Protein AF-A0A2H0SFE0-F1 (afdb_monomer_lite)

Secondary structure (DSSP, 8-state):
---------------------------PPPPHHHHHHHHHHHHHHHHHHHHHHHHHHHHHHHHHHHHHHHHHTTTPPPPHHHHHHHHHHHHHHHHHHH--SHHHHHTTHHHHHHHHHHHHHHHHHHHHHHHHHHHHHHHHHHHHHHHHHHHHHHHHHHHTTTS--HHHHHHHHHHHHHHHHHHHHHHHHTTT-HHHHHHHIIIIIITTHHHHHHHHHHHHHHHHHHHHHHHHHHHHHHHHHHHHHHHHTT---HHHHHHHHHHHHHHHHHHHHTTS---HHHHHHHHHHHHHHHHHHHHHHHHHHT-S---------TT--------GGGS----

pLDDT: mean 84.22, std 17.32, range [37.59, 97.81]

Foldseek 3Di:
DDDDDDDDDDDDDDDDDDDDDDDPDDPDDDDPVRVVVVFVVLLVVLLVVLLVLLVVLVVVLVVVVVVQVLLVVLLAADAPLLVVLSVLSVVSSVQSVPDDGNVSSVVCVVVSVSSVVSCVVCVVVSVLSVVLSVLSVVLVVVLVVLVVLLVVLVVLCVVVVQFDCPVLSVQLVVLSVQLVVLSVVLSVCSRHPSPVSVVSCVCRNVVSVVSNVVSSVLSVVLSVVVVVLVVLVVVLVVLVVLLVVLVVVVHDCVVLVVLSVVLVVLSVVLSVQRNDPHDSVVNVVSVVVSVVSVVVSVVVSCVSVCVPDPPPPPPDDPPDPDDDPDDPVPDDDDD

Radius of gyration: 43.85 Å; chains: 1; bounding box: 74×69×146 Å

Sequence (335 aa):
NQQGQQQMGPNNQKFGPGGEGMGQQGQMGPSEEEMKKMDERRFQDMKRGLSQFSKGTTMMKRGVEKMRKKLAKCGVGIPVELDNALKATDDLVKKIQDAKTADELEDIIGDVEDVGMTMQEWGPRMGDLGRLCQMMRQGDRDMKRLERDVKRVEARVKANKKLNLTEILNTFKEEVAAIKGAFLGVVILAKTDASSALEKLEDEFYGGMDDVRNSQMAIETTINVTQGLRNAAREIKKIESQIKILQKKKIDTGEAEDLLATMKGQIAELQQLVKGKFDAEELIAIVEDAYATRQYLQEKMQELLGVNAYKPNIKADTRSNVNFELPDAFRRQEI

Structure (mmCIF, N/CA/C/O backbone):
data_AF-A0A2H0SFE0-F1
#
_entry.id   AF-A0A2H0SFE0-F1
#
loop_
_atom_site.group_PDB
_atom_site.id
_atom_site.type_symbol
_atom_site.label_atom_id
_atom_site.label_alt_id
_atom_site.label_comp_id
_atom_site.label_asym_id
_atom_site.label_entity_id
_atom_site.label_seq_id
_atom_site.pdbx_PDB_ins_code
_atom_site.Cartn_x
_atom_site.Cartn_y
_atom_site.Cartn_z
_atom_site.occupancy
_atom_site.B_iso_or_equiv
_atom_site.auth_seq_id
_atom_site.auth_comp_id
_atom_site.auth_asym_id
_atom_site.auth_atom_id
_atom_site.pdbx_PDB_model_num
ATOM 1 N N . ASN A 1 1 ? 11.200 43.801 -11.699 1.00 41.56 1 ASN A N 1
ATOM 2 C CA . ASN A 1 1 ? 12.615 43.789 -12.135 1.00 41.56 1 ASN A CA 1
ATOM 3 C C . ASN A 1 1 ? 12.655 43.531 -13.627 1.00 41.56 1 ASN A C 1
ATOM 5 O O . ASN A 1 1 ? 12.484 42.403 -14.050 1.00 41.56 1 ASN A O 1
ATOM 9 N N . GLN A 1 2 ? 12.455 44.592 -14.406 1.00 40.06 2 GLN A N 1
ATOM 10 C CA . GLN A 1 2 ? 13.523 45.342 -15.088 1.00 40.06 2 GLN A CA 1
ATOM 11 C C . GLN A 1 2 ? 14.203 44.509 -16.181 1.00 40.06 2 GLN A C 1
ATOM 13 O O . GLN A 1 2 ? 15.188 43.816 -15.956 1.00 40.06 2 GLN A O 1
ATOM 18 N N . GLN A 1 3 ? 13.607 44.621 -17.370 1.00 44.00 3 GLN A N 1
ATOM 19 C CA . GLN A 1 3 ? 14.218 44.347 -18.661 1.00 44.00 3 GLN A CA 1
ATOM 20 C C . GLN A 1 3 ? 15.319 45.384 -18.910 1.00 44.00 3 GLN A C 1
ATOM 22 O O . GLN A 1 3 ? 15.061 46.587 -18.869 1.00 44.00 3 GLN A O 1
ATOM 27 N N . GLY A 1 4 ? 16.537 44.910 -19.161 1.00 42.81 4 GLY A N 1
ATOM 28 C CA . GLY A 1 4 ? 17.655 45.719 -19.630 1.00 42.81 4 GLY A CA 1
ATOM 29 C C . GLY A 1 4 ? 17.774 45.611 -21.144 1.00 42.81 4 GLY A C 1
ATOM 30 O O . GLY A 1 4 ? 18.188 44.579 -21.665 1.00 42.81 4 GLY A O 1
ATOM 31 N N . GLN A 1 5 ? 17.397 46.687 -21.830 1.00 48.81 5 GLN A N 1
ATOM 32 C CA . GLN A 1 5 ? 17.794 46.987 -23.202 1.00 48.81 5 GLN A CA 1
ATOM 33 C C . GLN A 1 5 ? 19.321 47.096 -23.291 1.00 48.81 5 GLN A C 1
ATOM 35 O O . GLN A 1 5 ? 19.930 47.750 -22.445 1.00 48.81 5 GLN A O 1
ATOM 40 N N . GLN A 1 6 ? 19.920 46.582 -24.366 1.00 46.12 6 GLN A N 1
ATOM 41 C CA . GLN A 1 6 ? 21.157 47.157 -24.890 1.00 46.12 6 GLN A CA 1
ATOM 42 C C . GLN A 1 6 ? 21.124 47.251 -26.418 1.00 46.12 6 GLN A C 1
ATOM 44 O O . GLN A 1 6 ? 21.048 46.274 -27.156 1.00 46.12 6 GLN A O 1
ATOM 49 N N . GLN A 1 7 ? 21.122 48.517 -26.814 1.00 48.81 7 GLN A N 1
ATOM 50 C CA . GLN A 1 7 ? 21.292 49.151 -28.110 1.00 48.81 7 GLN A CA 1
ATOM 51 C C . GLN A 1 7 ? 22.707 48.887 -28.652 1.00 48.81 7 GLN A C 1
ATOM 53 O O . GLN A 1 7 ? 23.655 49.051 -27.892 1.00 48.81 7 GLN A O 1
ATOM 58 N N . MET A 1 8 ? 22.865 48.611 -29.952 1.00 40.19 8 MET A N 1
ATOM 59 C CA . MET A 1 8 ? 24.053 49.017 -30.725 1.00 40.19 8 MET A CA 1
ATOM 60 C C . MET A 1 8 ? 23.717 49.198 -32.217 1.00 40.19 8 MET A C 1
ATOM 62 O O . MET A 1 8 ? 23.538 48.237 -32.954 1.00 40.19 8 MET A O 1
ATOM 66 N N . GLY A 1 9 ? 23.596 50.476 -32.595 1.00 39.94 9 GLY A N 1
ATOM 67 C CA . GLY A 1 9 ? 24.167 51.151 -33.773 1.00 39.94 9 GLY A CA 1
ATOM 68 C C . GLY A 1 9 ? 24.132 50.513 -35.176 1.00 39.94 9 GLY A C 1
ATOM 69 O O . GLY A 1 9 ? 24.812 49.516 -35.404 1.00 39.94 9 GLY A O 1
ATOM 70 N N . PRO A 1 10 ? 23.511 51.179 -36.173 1.00 51.88 10 PRO A N 1
ATOM 71 C CA . PRO A 1 10 ? 23.727 50.901 -37.590 1.00 51.88 10 PRO A CA 1
ATOM 72 C C . PRO A 1 10 ? 24.978 51.639 -38.088 1.00 51.88 10 PRO A C 1
ATOM 74 O O . PRO A 1 10 ? 25.010 52.871 -38.088 1.00 51.88 10 PRO A O 1
ATOM 77 N N . ASN A 1 11 ? 26.008 50.902 -38.522 1.00 44.81 11 ASN A N 1
ATOM 78 C CA . ASN A 1 11 ? 27.168 51.518 -39.160 1.00 44.81 11 ASN A CA 1
ATOM 79 C C . ASN A 1 11 ? 27.037 51.497 -40.684 1.00 44.81 11 ASN A C 1
ATOM 81 O O . ASN A 1 11 ? 26.973 50.459 -41.340 1.00 44.81 11 ASN A O 1
ATOM 85 N N . ASN A 1 12 ? 26.978 52.715 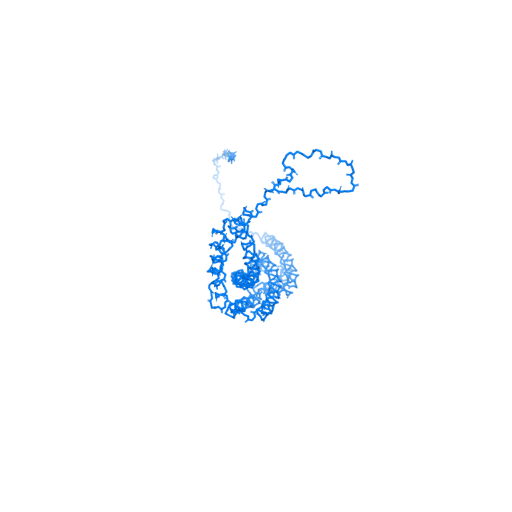-41.195 1.00 46.19 12 ASN A N 1
ATOM 86 C CA . ASN A 1 12 ? 26.800 53.130 -42.564 1.00 46.19 12 ASN A CA 1
ATOM 87 C C . ASN A 1 12 ? 28.159 53.062 -43.282 1.00 46.19 12 ASN A C 1
ATOM 89 O O . ASN A 1 12 ? 29.051 53.851 -42.967 1.00 46.19 12 ASN A O 1
ATOM 93 N N . GLN A 1 13 ? 28.339 52.163 -44.253 1.00 46.06 13 GLN A N 1
ATOM 94 C CA . GLN A 1 13 ? 29.523 52.183 -45.118 1.00 46.06 13 GLN A CA 1
ATOM 95 C C . GLN A 1 13 ? 29.162 52.028 -46.601 1.00 46.06 13 GLN A C 1
ATOM 97 O O . GLN A 1 13 ? 29.123 50.947 -47.170 1.00 46.06 13 GLN A O 1
ATOM 102 N N . LYS A 1 14 ? 28.928 53.207 -47.189 1.00 41.25 14 LYS A N 1
ATOM 103 C CA . LYS A 1 14 ? 29.519 53.697 -48.443 1.00 41.25 14 LYS A CA 1
ATOM 104 C C . LYS A 1 14 ? 29.293 52.842 -49.701 1.00 41.25 14 LYS A C 1
ATOM 106 O O . LYS A 1 14 ? 30.125 52.039 -50.104 1.00 41.25 14 LYS A O 1
ATOM 111 N N . PHE A 1 15 ? 28.207 53.180 -50.396 1.00 41.25 15 PHE A N 1
ATOM 112 C CA . PHE A 1 15 ? 28.089 53.038 -51.847 1.00 41.25 15 PHE A CA 1
ATOM 113 C C . PHE A 1 15 ? 29.216 53.812 -52.551 1.00 41.25 15 PHE A C 1
ATOM 115 O O . PHE A 1 15 ? 29.373 55.017 -52.344 1.00 41.25 15 PHE A O 1
ATOM 122 N N . GLY A 1 16 ? 29.975 53.118 -53.398 1.00 37.59 16 GLY A N 1
ATOM 123 C CA . GLY A 1 16 ? 30.828 53.700 -54.431 1.00 37.59 16 GLY A CA 1
ATOM 124 C C . GLY A 1 16 ? 30.277 53.318 -55.811 1.00 37.59 16 GLY A C 1
ATOM 125 O O . GLY A 1 16 ? 30.012 52.135 -56.023 1.00 37.59 16 GLY A O 1
ATOM 126 N N . PRO A 1 17 ? 30.066 54.274 -56.733 1.00 52.34 17 PRO A N 1
ATOM 127 C CA . PRO A 1 17 ? 29.655 53.995 -58.102 1.00 52.34 17 PRO A CA 1
ATOM 128 C C . PRO A 1 17 ? 30.876 53.905 -59.029 1.00 52.34 17 PRO A C 1
ATOM 130 O O . PRO A 1 17 ? 31.818 54.684 -58.896 1.00 52.34 17 PRO A O 1
ATOM 133 N N . GLY A 1 18 ? 30.810 53.020 -60.022 1.00 40.16 18 GLY A N 1
ATOM 134 C CA . GLY A 1 18 ? 31.653 53.099 -61.217 1.00 40.16 18 GLY A CA 1
ATOM 135 C C . GLY A 1 18 ? 32.584 51.909 -61.404 1.00 40.16 18 GLY A C 1
ATOM 136 O O . GLY A 1 18 ? 33.537 51.720 -60.654 1.00 40.16 18 GLY A O 1
ATOM 137 N N . GLY A 1 19 ? 32.315 51.137 -62.453 1.00 38.47 19 GLY A N 1
ATOM 138 C CA . GLY A 1 19 ? 33.180 50.054 -62.898 1.00 38.47 19 GLY A CA 1
ATOM 139 C C . GLY A 1 19 ? 32.507 49.158 -63.927 1.00 38.47 19 GLY A C 1
ATOM 140 O O . GLY A 1 19 ? 32.377 47.962 -63.697 1.00 38.47 19 GLY A O 1
ATOM 141 N N . GLU A 1 20 ? 32.052 49.734 -65.043 1.00 47.66 20 GLU A N 1
ATOM 142 C CA . GLU A 1 20 ? 31.824 48.974 -66.274 1.00 47.66 20 GLU A CA 1
ATOM 143 C C . GLU A 1 20 ? 33.146 48.310 -66.678 1.00 47.66 20 GLU A C 1
ATOM 145 O O . GLU A 1 20 ? 34.139 48.980 -66.956 1.00 47.66 20 GLU A O 1
ATOM 150 N N . GLY A 1 21 ? 33.165 46.981 -66.670 1.00 38.59 21 GLY A N 1
ATOM 151 C CA . GLY A 1 21 ? 34.335 46.185 -67.002 1.00 38.59 21 GLY A CA 1
ATOM 152 C C . GLY A 1 21 ? 33.895 44.814 -67.477 1.00 38.59 21 GLY A C 1
ATOM 153 O O . GLY A 1 21 ? 33.475 43.978 -66.684 1.00 38.59 21 GLY A O 1
ATOM 154 N N . MET A 1 22 ? 33.958 44.636 -68.794 1.00 39.91 22 MET A N 1
ATOM 155 C CA . MET A 1 22 ? 33.787 43.382 -69.516 1.00 39.91 22 MET A CA 1
ATOM 156 C C . MET A 1 22 ? 34.389 42.171 -68.799 1.00 39.91 22 MET A C 1
ATOM 158 O O . MET A 1 22 ? 35.516 42.222 -68.312 1.00 39.91 22 MET A O 1
ATOM 162 N N . GLY A 1 23 ? 33.699 41.036 -68.891 1.00 38.22 23 GLY A N 1
ATOM 163 C CA . GLY A 1 23 ? 34.315 39.752 -68.595 1.00 38.22 23 GLY A CA 1
ATOM 164 C C . GLY A 1 23 ? 33.321 38.612 -68.515 1.00 38.22 23 GLY A C 1
ATOM 165 O O . GLY A 1 23 ? 33.001 38.150 -67.428 1.00 38.22 23 GLY A O 1
ATOM 166 N N . GLN A 1 24 ? 32.880 38.112 -69.671 1.00 49.41 24 GLN A N 1
ATOM 167 C CA . GLN A 1 24 ? 32.590 36.685 -69.809 1.00 49.41 24 GLN A CA 1
ATOM 168 C C . GLN A 1 24 ? 33.825 35.907 -69.324 1.00 49.41 24 GLN A C 1
ATOM 170 O O . GLN A 1 24 ? 34.780 35.719 -70.072 1.00 49.41 24 GLN A O 1
ATOM 175 N N . GLN A 1 25 ? 33.831 35.478 -68.068 1.00 41.28 25 GLN A N 1
ATOM 176 C CA . GLN A 1 25 ? 34.670 34.381 -67.617 1.00 41.28 25 GLN A CA 1
ATOM 177 C C . GLN A 1 25 ? 33.733 33.241 -67.282 1.00 41.28 25 GLN A C 1
ATOM 179 O O . GLN A 1 25 ? 32.892 33.336 -66.389 1.00 41.28 25 GLN A O 1
ATOM 184 N N . GLY A 1 26 ? 33.843 32.203 -68.110 1.00 41.88 26 GLY A N 1
ATOM 185 C CA . GLY A 1 26 ? 33.121 30.961 -67.960 1.00 41.88 26 GLY A CA 1
ATOM 186 C C . GLY A 1 26 ? 33.178 30.499 -66.516 1.00 41.88 26 GLY A C 1
ATOM 187 O O . GLY A 1 26 ? 34.232 30.506 -65.882 1.00 41.88 26 GLY A O 1
ATOM 188 N N . GLN A 1 27 ? 32.013 30.100 -66.032 1.00 47.69 27 GLN A N 1
ATOM 189 C CA . GLN A 1 27 ? 31.816 29.327 -64.825 1.00 47.69 27 GLN A CA 1
ATOM 190 C C . GLN A 1 27 ? 32.541 27.981 -65.018 1.00 47.69 27 GLN A C 1
ATOM 192 O O . GLN A 1 27 ? 31.927 26.965 -65.326 1.00 47.69 27 GLN A O 1
ATOM 197 N N . MET A 1 28 ? 33.878 27.989 -64.960 1.00 51.53 28 MET A N 1
ATOM 198 C CA . MET A 1 28 ? 34.667 26.774 -64.830 1.00 51.53 28 MET A CA 1
ATOM 199 C C . MET A 1 28 ? 34.361 26.244 -63.437 1.00 51.53 28 MET A C 1
ATOM 201 O O . MET A 1 28 ? 34.599 26.930 -62.442 1.00 51.53 28 MET A O 1
ATOM 205 N N . GLY A 1 29 ? 33.764 25.054 -63.381 1.00 60.50 29 GLY A N 1
ATOM 206 C CA . GLY A 1 29 ? 33.617 24.321 -62.132 1.00 60.50 29 GLY A CA 1
ATOM 207 C C . GLY A 1 29 ? 34.975 24.163 -61.433 1.00 60.50 29 GLY A C 1
ATOM 208 O O . GLY A 1 29 ? 36.014 24.300 -62.087 1.00 60.50 29 GLY A O 1
ATOM 209 N N . PRO A 1 30 ? 34.973 23.902 -60.115 1.00 72.56 30 PRO A N 1
ATOM 210 C CA . PRO A 1 30 ? 36.196 23.706 -59.342 1.00 72.56 30 PRO A CA 1
ATOM 211 C C . PRO A 1 30 ? 37.147 22.752 -60.068 1.00 72.56 30 PRO A C 1
ATOM 213 O O . PRO A 1 30 ? 36.714 21.756 -60.654 1.00 72.56 30 PRO A O 1
ATOM 216 N N . SER A 1 31 ? 38.441 23.067 -60.052 1.00 80.06 31 SER A N 1
ATOM 217 C CA . SER A 1 31 ? 39.452 22.191 -60.650 1.00 80.06 31 SER A CA 1
ATOM 218 C C . SER A 1 31 ? 39.398 20.792 -60.015 1.00 80.06 31 SER A C 1
ATOM 220 O O . SER A 1 31 ? 38.979 20.636 -58.868 1.00 80.06 31 SER A O 1
ATOM 222 N N . GLU A 1 32 ? 39.830 19.749 -60.728 1.00 77.81 32 GLU A N 1
ATOM 223 C CA . GLU A 1 32 ? 39.805 18.365 -60.211 1.00 77.81 32 GLU A CA 1
ATOM 224 C C . GLU A 1 32 ? 40.568 18.223 -58.875 1.00 77.81 32 GLU A C 1
ATOM 226 O O . GLU A 1 32 ? 40.205 17.430 -58.006 1.00 77.81 32 GLU A O 1
ATOM 231 N N . GLU A 1 33 ? 41.606 19.040 -58.675 1.00 77.69 33 GLU A N 1
ATOM 232 C CA . GLU A 1 33 ? 42.375 19.101 -57.431 1.00 77.69 33 GLU A CA 1
ATOM 233 C C . GLU A 1 33 ? 41.620 19.821 -56.297 1.00 77.69 33 GLU A C 1
ATOM 235 O O . GLU A 1 33 ? 41.738 19.443 -55.129 1.00 77.69 33 GLU A O 1
ATOM 240 N N . GLU A 1 34 ? 40.813 20.836 -56.619 1.00 80.50 34 GLU A N 1
ATOM 241 C CA . GLU A 1 34 ? 39.916 21.492 -55.662 1.00 80.50 34 GLU A CA 1
ATOM 242 C C . GLU A 1 34 ? 38.732 20.599 -55.287 1.00 80.50 34 GLU A C 1
ATOM 244 O O . GLU A 1 34 ? 38.384 20.553 -54.109 1.00 80.50 34 GLU A O 1
ATOM 249 N N . MET A 1 35 ? 38.169 19.837 -56.232 1.00 79.94 35 MET A N 1
ATOM 250 C CA . MET A 1 35 ? 37.147 18.821 -55.944 1.00 79.94 35 MET A CA 1
ATOM 251 C C . MET A 1 35 ? 37.673 17.762 -54.973 1.00 79.94 35 MET A C 1
ATOM 253 O O . MET A 1 35 ? 37.083 17.566 -53.915 1.00 79.94 35 MET A O 1
ATOM 257 N N . LYS A 1 36 ? 38.852 17.180 -55.237 1.00 82.31 36 LYS A N 1
ATOM 258 C CA . LYS A 1 36 ? 39.473 16.199 -54.325 1.00 82.31 36 LYS A CA 1
ATOM 259 C C . LYS A 1 36 ? 39.737 16.769 -52.929 1.00 82.31 36 LYS A C 1
ATOM 261 O O . LYS A 1 36 ? 39.517 16.087 -51.934 1.00 82.31 36 LYS A O 1
ATOM 266 N N . LYS A 1 37 ? 40.181 18.028 -52.827 1.00 85.81 37 LYS A N 1
ATOM 267 C CA . LYS A 1 37 ? 40.376 18.700 -51.528 1.00 85.81 37 LYS A CA 1
ATOM 268 C C . LYS A 1 37 ? 39.057 18.970 -50.802 1.00 85.81 37 LYS A C 1
ATOM 270 O O . LYS A 1 37 ? 39.042 18.933 -49.572 1.00 85.81 37 LYS A O 1
ATOM 275 N N . MET A 1 38 ? 37.978 19.269 -51.525 1.00 85.88 38 MET A N 1
ATOM 276 C CA . MET A 1 38 ? 36.648 19.434 -50.935 1.00 85.88 38 MET A CA 1
ATOM 277 C C . MET A 1 38 ? 36.089 18.104 -50.430 1.00 85.88 38 MET A C 1
ATOM 279 O O . MET A 1 38 ? 35.619 18.061 -49.295 1.00 85.88 38 MET A O 1
ATOM 283 N N . ASP A 1 39 ? 36.226 17.026 -51.200 1.00 85.12 39 ASP A N 1
ATOM 284 C CA . ASP A 1 39 ? 35.763 15.690 -50.807 1.00 85.12 39 ASP A CA 1
ATOM 285 C C . ASP A 1 39 ? 36.549 15.134 -49.618 1.00 85.12 39 ASP A C 1
ATOM 287 O O . ASP A 1 39 ? 35.959 14.615 -48.672 1.00 85.12 39 ASP A O 1
ATOM 291 N N . GLU A 1 40 ? 37.872 15.320 -49.596 1.00 88.38 40 GLU A N 1
ATOM 292 C CA . GLU A 1 40 ? 38.715 14.939 -48.457 1.00 88.38 40 GLU A CA 1
ATOM 293 C C . GLU A 1 40 ? 38.298 15.701 -47.188 1.00 88.38 40 GLU A C 1
ATOM 295 O O . GLU A 1 40 ? 38.150 15.107 -46.121 1.00 88.38 40 GLU A O 1
ATOM 300 N N . ARG A 1 41 ? 38.051 17.016 -47.284 1.00 90.00 41 ARG A N 1
ATOM 301 C CA . ARG A 1 41 ? 37.568 17.813 -46.141 1.00 90.00 41 ARG A CA 1
ATOM 302 C C . ARG A 1 41 ? 36.193 17.351 -45.672 1.00 90.00 41 ARG A C 1
ATOM 304 O O . ARG A 1 41 ? 36.008 17.148 -44.475 1.00 90.00 41 ARG A O 1
ATOM 311 N N . ARG A 1 42 ? 35.265 17.129 -46.606 1.00 89.81 42 ARG A N 1
ATOM 312 C CA . ARG A 1 42 ? 33.920 16.612 -46.332 1.00 89.81 42 ARG A CA 1
ATOM 313 C C . ARG A 1 42 ? 33.994 15.272 -45.603 1.00 89.81 42 ARG A C 1
ATOM 315 O O . ARG A 1 42 ? 33.378 15.118 -44.552 1.00 89.81 42 ARG A O 1
ATOM 322 N N . PHE A 1 43 ? 34.807 14.343 -46.101 1.00 92.19 43 PHE A N 1
ATOM 323 C CA . PHE A 1 43 ? 35.040 13.049 -45.468 1.00 92.19 43 PHE A CA 1
ATOM 324 C C . PHE A 1 43 ? 35.612 13.194 -44.054 1.00 92.19 43 PHE A C 1
ATOM 326 O O . PHE A 1 43 ? 35.099 12.568 -43.130 1.00 92.19 43 PHE A O 1
ATOM 333 N N . GLN A 1 44 ? 36.633 14.031 -43.848 1.00 93.12 44 GLN A N 1
ATOM 334 C CA . GLN A 1 44 ? 37.235 14.235 -42.524 1.00 93.12 44 GLN A CA 1
ATOM 335 C C . GLN A 1 44 ? 36.241 14.841 -41.522 1.00 93.12 44 GLN A C 1
ATOM 337 O O . GLN A 1 44 ? 36.167 14.387 -40.375 1.00 93.12 44 GLN A O 1
ATOM 342 N N . ASP A 1 45 ? 35.446 15.825 -41.947 1.00 92.81 45 ASP A N 1
ATOM 343 C CA . ASP A 1 45 ? 34.434 16.465 -41.105 1.00 92.81 45 ASP A CA 1
ATOM 344 C C . ASP A 1 45 ? 33.312 15.485 -40.736 1.00 92.81 45 ASP A C 1
ATOM 346 O O . ASP A 1 45 ? 32.977 15.336 -39.554 1.00 92.81 45 ASP A O 1
ATOM 350 N N . MET A 1 46 ? 32.798 14.735 -41.717 1.00 91.81 46 MET A N 1
ATOM 351 C CA . MET A 1 46 ? 31.803 13.681 -41.498 1.00 91.81 46 MET A CA 1
ATOM 352 C C . MET A 1 46 ? 32.346 12.579 -40.590 1.00 91.81 46 MET A C 1
ATOM 354 O O . MET A 1 46 ? 31.720 12.229 -39.587 1.00 91.81 46 MET A O 1
ATOM 358 N N . LYS A 1 47 ? 33.552 12.075 -40.870 1.00 92.31 47 LYS A N 1
ATOM 359 C CA . LYS A 1 47 ? 34.194 11.023 -40.077 1.00 92.31 47 LYS A CA 1
ATOM 360 C C . LYS A 1 47 ? 34.417 11.471 -38.641 1.00 92.31 47 LYS A C 1
ATOM 362 O O . LYS A 1 47 ? 34.207 10.683 -37.717 1.00 92.31 47 LYS A O 1
ATOM 367 N N . ARG A 1 48 ? 34.786 12.735 -38.416 1.00 93.69 48 ARG A N 1
ATOM 368 C CA . ARG A 1 48 ? 34.925 13.308 -37.072 1.00 93.69 48 ARG A CA 1
ATOM 369 C C . ARG A 1 48 ? 33.585 13.377 -36.340 1.00 93.69 48 ARG A C 1
ATOM 371 O O . ARG A 1 48 ? 33.534 12.956 -35.181 1.00 93.69 48 ARG A O 1
ATOM 378 N N . GLY A 1 49 ? 32.527 13.869 -36.986 1.00 92.06 49 GLY A N 1
ATOM 379 C CA . GLY A 1 49 ? 31.180 13.940 -36.406 1.00 92.06 49 GLY A CA 1
ATOM 380 C C . GLY A 1 49 ? 30.635 12.558 -36.038 1.00 92.06 49 GLY A C 1
ATOM 381 O O . GLY A 1 49 ? 30.276 12.305 -34.887 1.00 92.06 49 GLY A O 1
ATOM 382 N N . LEU A 1 50 ? 30.699 11.613 -36.976 1.00 92.50 50 LEU A N 1
ATOM 383 C CA . LEU A 1 50 ? 30.253 10.232 -36.782 1.00 92.50 50 LEU A CA 1
ATOM 384 C C . LEU A 1 50 ? 31.106 9.469 -35.757 1.00 92.50 50 LEU A C 1
ATOM 386 O O . LEU A 1 50 ? 30.594 8.652 -34.988 1.00 92.50 50 LEU A O 1
ATOM 390 N N . SER A 1 51 ? 32.400 9.781 -35.654 1.00 91.44 51 SER A N 1
ATOM 391 C CA . SER A 1 51 ? 33.263 9.245 -34.593 1.00 91.44 51 SER A CA 1
ATOM 392 C C . SER A 1 51 ? 32.887 9.774 -33.206 1.00 91.44 51 SER A C 1
ATOM 394 O O . SER A 1 51 ? 33.007 9.048 -32.216 1.00 91.44 51 SER A O 1
ATOM 396 N N . GLN A 1 52 ? 32.444 11.031 -33.093 1.00 92.88 52 GLN A N 1
ATOM 397 C CA . GLN A 1 52 ? 31.929 11.574 -31.830 1.00 92.88 52 GLN A CA 1
ATOM 398 C C . GLN A 1 52 ? 30.597 10.922 -31.453 1.00 92.88 52 GLN A C 1
ATOM 400 O O . GLN A 1 52 ? 30.445 10.492 -30.307 1.00 92.88 52 GLN A O 1
ATOM 405 N N . PHE A 1 53 ? 29.693 10.762 -32.422 1.00 92.25 53 PHE A N 1
ATOM 406 C CA . PHE A 1 53 ? 28.448 10.015 -32.251 1.00 92.25 53 PHE A CA 1
ATOM 407 C C . PHE A 1 53 ? 28.716 8.586 -31.758 1.00 92.25 53 PHE A C 1
ATOM 409 O O . PHE A 1 53 ? 28.216 8.199 -30.706 1.00 92.25 53 PHE A O 1
ATOM 416 N N . SER A 1 54 ? 29.609 7.855 -32.434 1.00 90.69 54 SER A N 1
ATOM 417 C CA . SER A 1 54 ? 30.037 6.495 -32.067 1.00 90.69 54 SER A CA 1
ATOM 418 C C . SER A 1 54 ? 30.527 6.392 -30.621 1.00 90.69 54 SER A C 1
ATOM 420 O O . SER A 1 54 ? 30.214 5.439 -29.902 1.00 90.69 54 SER A O 1
ATOM 422 N N . LYS A 1 55 ? 31.303 7.381 -30.156 1.00 91.88 55 LYS A N 1
ATOM 423 C CA . LYS A 1 55 ? 31.756 7.440 -28.758 1.00 91.88 55 LYS A CA 1
ATOM 424 C C . LYS A 1 55 ? 30.581 7.647 -27.802 1.00 91.88 55 LYS A C 1
ATOM 426 O O . LYS A 1 55 ? 30.519 6.963 -26.781 1.00 91.88 55 LYS A O 1
ATOM 431 N N . GLY A 1 56 ? 29.663 8.557 -28.131 1.00 89.94 56 GLY A N 1
ATOM 432 C CA . GLY A 1 56 ? 28.458 8.833 -27.346 1.00 89.94 56 GLY A CA 1
ATOM 433 C C . GLY A 1 56 ? 27.544 7.612 -27.220 1.00 89.94 56 GLY A C 1
ATOM 434 O O . GLY A 1 56 ? 27.219 7.204 -26.104 1.00 89.94 56 GLY A O 1
ATOM 435 N N . THR A 1 57 ? 27.209 6.965 -28.337 1.00 90.00 57 THR A N 1
ATOM 436 C CA . THR A 1 57 ? 26.356 5.766 -28.359 1.00 90.00 57 THR A CA 1
ATOM 437 C C . THR A 1 57 ? 27.010 4.584 -27.653 1.00 90.00 57 THR A C 1
ATOM 439 O O . THR A 1 57 ? 26.349 3.904 -26.871 1.00 90.00 57 THR A O 1
ATOM 442 N N . THR A 1 58 ? 28.326 4.390 -27.794 1.00 91.06 58 THR A N 1
ATOM 443 C CA . THR A 1 58 ? 29.060 3.359 -27.035 1.00 91.06 58 THR A CA 1
ATOM 444 C C . THR A 1 58 ? 29.011 3.615 -25.523 1.00 91.06 58 THR A C 1
ATOM 446 O O . THR A 1 58 ? 28.840 2.681 -24.732 1.00 91.06 58 THR A O 1
ATOM 449 N N . MET A 1 59 ? 29.159 4.872 -25.083 1.00 91.12 59 MET A N 1
ATOM 450 C CA . MET A 1 59 ? 29.029 5.220 -23.662 1.00 91.12 59 MET A CA 1
ATOM 451 C C . MET A 1 59 ? 27.608 4.978 -23.153 1.00 91.12 59 MET A C 1
ATOM 453 O O . MET A 1 59 ? 27.441 4.370 -22.090 1.00 91.12 59 MET A O 1
ATOM 457 N N . MET A 1 60 ? 26.599 5.401 -23.917 1.00 89.50 60 MET A N 1
ATOM 458 C CA . MET A 1 60 ? 25.195 5.182 -23.582 1.00 89.50 60 MET A CA 1
ATOM 459 C C . MET A 1 60 ? 24.875 3.691 -23.500 1.00 89.50 60 MET A C 1
ATOM 461 O O . MET A 1 60 ? 24.323 3.249 -22.495 1.00 89.50 60 MET A O 1
ATOM 465 N N . LYS A 1 61 ? 25.325 2.894 -24.473 1.00 91.50 61 LYS A N 1
ATOM 466 C CA . LYS A 1 61 ? 25.162 1.440 -24.476 1.00 91.50 61 LYS A CA 1
ATOM 467 C C . LYS A 1 61 ? 25.707 0.788 -23.215 1.00 91.50 61 LYS A C 1
ATOM 469 O O . LYS A 1 61 ? 24.979 0.077 -22.525 1.00 91.50 61 LYS A O 1
ATOM 474 N N . ARG A 1 62 ? 26.946 1.111 -22.833 1.00 91.38 62 ARG A N 1
ATOM 475 C CA . ARG A 1 62 ? 27.537 0.632 -21.570 1.00 91.38 62 ARG A CA 1
ATOM 476 C C . ARG A 1 62 ? 26.729 1.074 -20.345 1.00 91.38 62 ARG A C 1
ATOM 478 O O . ARG A 1 62 ? 26.633 0.332 -19.365 1.00 91.38 62 ARG A O 1
ATOM 485 N N . GLY A 1 63 ? 26.171 2.284 -20.370 1.00 90.38 63 GLY A N 1
ATOM 486 C CA . GLY A 1 63 ? 25.267 2.792 -19.338 1.00 90.38 63 GLY A CA 1
ATOM 487 C C . GLY A 1 63 ? 23.984 1.964 -19.231 1.00 90.38 63 GLY A C 1
ATOM 488 O O . GLY A 1 63 ? 23.642 1.500 -18.138 1.00 90.38 63 GLY A O 1
ATOM 489 N N . VAL A 1 64 ? 23.323 1.709 -20.363 1.00 90.31 64 VAL A N 1
ATOM 490 C CA . VAL A 1 64 ? 22.094 0.910 -20.433 1.00 90.31 64 VAL A CA 1
ATOM 491 C C . VAL A 1 64 ? 22.356 -0.536 -20.023 1.00 90.31 64 VAL A C 1
ATOM 493 O O . VAL A 1 64 ? 21.584 -1.091 -19.252 1.00 90.31 64 VAL A O 1
ATOM 496 N N . GLU A 1 65 ? 23.465 -1.153 -20.426 1.00 90.50 65 GLU A N 1
ATOM 497 C CA . GLU A 1 65 ? 23.826 -2.518 -20.009 1.00 90.50 65 GLU A CA 1
ATOM 498 C C . GLU A 1 65 ? 24.033 -2.639 -18.492 1.00 90.50 65 GLU A C 1
ATOM 500 O O . GLU A 1 65 ? 23.575 -3.597 -17.856 1.00 90.50 65 GLU A O 1
ATOM 505 N N . LYS A 1 66 ? 24.688 -1.648 -17.874 1.00 90.69 66 LYS A N 1
ATOM 506 C CA . LYS A 1 66 ? 24.802 -1.576 -16.409 1.00 90.69 66 LYS A CA 1
ATOM 507 C C . LYS A 1 66 ? 23.429 -1.425 -15.759 1.00 90.69 66 LYS A C 1
ATOM 509 O O . LYS A 1 66 ? 23.176 -2.043 -14.720 1.00 90.69 66 LYS A O 1
ATOM 514 N N . MET A 1 67 ? 22.552 -0.619 -16.352 1.00 90.50 67 MET A N 1
ATOM 515 C CA . MET A 1 67 ? 21.193 -0.423 -15.861 1.00 90.50 67 MET A CA 1
ATOM 516 C C . MET A 1 67 ? 20.344 -1.690 -16.025 1.00 90.50 67 MET A C 1
ATOM 518 O O . MET A 1 67 ? 19.695 -2.088 -15.065 1.00 90.50 67 MET A O 1
ATOM 522 N N . ARG A 1 68 ? 20.448 -2.406 -17.149 1.00 91.44 68 ARG A N 1
ATOM 523 C CA . ARG A 1 68 ? 19.756 -3.674 -17.431 1.00 91.44 68 ARG A CA 1
ATOM 524 C C . ARG A 1 68 ? 19.943 -4.683 -16.303 1.00 91.44 68 ARG A C 1
ATOM 526 O O . ARG A 1 68 ? 18.974 -5.264 -15.829 1.00 91.44 68 ARG A O 1
ATOM 533 N N . LYS A 1 69 ? 21.169 -4.837 -15.790 1.00 90.31 69 LYS A N 1
ATOM 534 C CA . LYS A 1 69 ? 21.447 -5.722 -14.640 1.00 90.31 69 LYS A CA 1
ATOM 535 C C . LYS A 1 69 ? 20.730 -5.282 -13.357 1.00 90.31 69 LYS A C 1
ATOM 537 O O . LYS A 1 69 ? 20.378 -6.125 -12.534 1.00 90.31 69 LYS A O 1
ATOM 542 N N . LYS A 1 70 ? 20.548 -3.974 -13.147 1.00 91.19 70 LYS A N 1
ATOM 543 C CA . LYS A 1 70 ? 19.803 -3.430 -11.999 1.00 91.19 70 LYS A CA 1
ATOM 544 C C . LYS A 1 70 ? 18.293 -3.607 -12.181 1.00 91.19 70 LYS A C 1
ATOM 546 O O . LYS A 1 70 ? 17.646 -4.029 -11.226 1.00 91.19 70 LYS A O 1
ATOM 551 N N . LEU A 1 71 ? 17.782 -3.340 -13.384 1.00 93.69 71 LEU A N 1
ATOM 552 C CA . LEU A 1 71 ? 16.370 -3.453 -13.757 1.00 93.69 71 LEU A CA 1
ATOM 553 C C . LEU A 1 71 ? 15.877 -4.907 -13.727 1.00 93.69 71 LEU A C 1
ATOM 555 O O . LEU A 1 71 ? 14.829 -5.202 -13.159 1.00 93.69 71 LEU A O 1
ATOM 559 N N . ALA A 1 72 ? 16.704 -5.854 -14.173 1.00 91.38 72 ALA A N 1
ATOM 560 C CA . ALA A 1 72 ? 16.385 -7.279 -14.092 1.00 91.38 72 ALA A CA 1
ATOM 561 C C . ALA A 1 72 ? 16.111 -7.748 -12.648 1.00 91.38 72 ALA A C 1
ATOM 563 O O . ALA A 1 72 ? 15.241 -8.583 -12.416 1.00 91.38 72 ALA A O 1
ATOM 564 N N . LYS A 1 73 ? 16.794 -7.170 -11.646 1.00 91.50 73 LYS A N 1
ATOM 565 C CA . LYS A 1 73 ? 16.582 -7.501 -10.221 1.00 91.50 73 LYS A CA 1
ATOM 566 C C . LYS A 1 73 ? 15.241 -7.015 -9.658 1.00 91.50 73 LYS A C 1
ATOM 568 O O . LYS A 1 73 ? 14.910 -7.365 -8.532 1.00 91.50 73 LYS A O 1
ATOM 573 N N . CYS A 1 74 ? 14.530 -6.148 -10.367 1.00 92.38 74 CYS A N 1
ATOM 574 C CA . CYS A 1 74 ? 13.203 -5.648 -9.996 1.00 92.38 74 CYS A CA 1
ATOM 575 C C . CYS A 1 74 ? 12.140 -6.028 -11.037 1.00 92.38 74 CYS A C 1
ATOM 577 O O . CYS A 1 74 ? 11.031 -5.516 -10.971 1.00 92.38 74 CYS A O 1
ATOM 579 N N . GLY A 1 75 ? 12.468 -6.925 -11.977 1.00 90.69 75 GLY A N 1
ATOM 580 C CA . GLY A 1 75 ? 11.537 -7.387 -13.007 1.00 90.69 75 GLY A CA 1
ATOM 581 C C . GLY A 1 75 ? 11.244 -6.370 -14.112 1.00 90.69 75 GLY A C 1
ATOM 582 O O . GLY A 1 75 ? 10.342 -6.613 -14.904 1.00 90.69 75 GLY A O 1
ATOM 583 N N . VAL A 1 76 ? 11.998 -5.267 -14.183 1.00 94.25 76 VAL A N 1
ATOM 584 C CA . VAL A 1 76 ? 11.846 -4.237 -15.219 1.00 94.25 76 VAL A CA 1
ATOM 585 C C . VAL A 1 76 ? 12.690 -4.613 -16.438 1.00 94.25 76 VAL A C 1
ATOM 587 O O . VAL A 1 76 ? 13.872 -4.955 -16.307 1.00 94.25 76 VAL A O 1
ATOM 590 N N . GLY A 1 77 ? 12.075 -4.581 -17.617 1.00 91.56 77 GLY A N 1
ATOM 591 C CA . GLY A 1 77 ? 12.714 -4.891 -18.892 1.00 91.56 77 GLY A CA 1
ATOM 592 C C . GLY A 1 77 ? 13.311 -3.664 -19.573 1.00 91.56 77 GLY A C 1
ATOM 593 O O . GLY A 1 77 ? 13.072 -2.526 -19.174 1.00 91.56 77 GLY A O 1
ATOM 594 N N . ILE A 1 78 ? 14.121 -3.916 -20.601 1.00 90.81 78 ILE A N 1
ATOM 595 C CA . ILE A 1 78 ? 14.504 -2.881 -21.561 1.00 90.81 78 ILE A CA 1
ATOM 596 C C . ILE A 1 78 ? 13.500 -2.967 -22.718 1.00 90.81 78 ILE A C 1
ATOM 598 O O . ILE A 1 78 ? 13.339 -4.066 -23.253 1.00 90.81 78 ILE A O 1
ATOM 602 N N . PRO A 1 79 ? 12.844 -1.856 -23.090 1.00 89.69 79 PRO A N 1
ATOM 603 C CA . PRO A 1 79 ? 11.948 -1.797 -24.242 1.00 89.69 79 PRO A CA 1
ATOM 604 C C . PRO A 1 79 ? 12.619 -2.305 -25.519 1.00 89.69 79 PRO A C 1
ATOM 606 O O . PRO A 1 79 ? 13.835 -2.165 -25.695 1.00 89.69 79 PRO A O 1
ATOM 609 N N . VAL A 1 80 ? 11.827 -2.896 -26.411 1.00 89.75 80 VAL A N 1
ATOM 610 C CA . VAL A 1 80 ? 12.334 -3.587 -27.607 1.00 89.75 80 VAL A CA 1
ATOM 611 C C . VAL A 1 80 ? 13.028 -2.610 -28.554 1.00 89.75 80 VAL A C 1
ATOM 613 O O . VAL A 1 80 ? 14.083 -2.928 -29.098 1.00 89.75 80 VAL A O 1
ATOM 616 N N . GLU A 1 81 ? 12.487 -1.403 -28.693 1.00 89.88 81 GLU A N 1
ATOM 617 C CA . GLU A 1 81 ? 13.020 -0.330 -29.533 1.00 89.88 81 GLU A CA 1
ATOM 618 C C . GLU A 1 81 ? 14.437 0.050 -29.083 1.00 89.88 81 GLU A C 1
ATOM 620 O O . GLU A 1 81 ? 15.377 0.070 -29.881 1.00 89.88 81 GLU A O 1
ATOM 625 N N . LEU A 1 82 ? 14.619 0.247 -27.773 1.00 90.00 82 LEU A N 1
ATOM 626 C CA . LEU A 1 82 ? 15.919 0.555 -27.186 1.00 90.00 82 LEU A CA 1
ATOM 627 C C . LEU A 1 82 ? 16.886 -0.634 -27.291 1.00 90.00 82 LEU A C 1
ATOM 629 O O . LEU A 1 82 ? 18.060 -0.443 -27.606 1.00 90.00 82 LEU A O 1
ATOM 633 N N . ASP A 1 83 ? 16.428 -1.867 -27.050 1.00 90.56 83 ASP A N 1
ATOM 634 C CA . ASP A 1 83 ? 17.269 -3.066 -27.185 1.00 90.56 83 ASP A CA 1
ATOM 635 C C . ASP A 1 83 ? 17.779 -3.250 -28.623 1.00 90.56 83 ASP A C 1
ATOM 637 O O . ASP A 1 83 ? 18.949 -3.587 -28.821 1.00 90.56 83 ASP A O 1
ATOM 641 N N . ASN A 1 84 ? 16.939 -2.971 -29.621 1.00 91.88 84 ASN A N 1
ATOM 642 C CA . ASN A 1 84 ? 17.307 -3.049 -31.032 1.00 91.88 84 ASN A CA 1
ATOM 643 C C . ASN A 1 84 ? 18.317 -1.961 -31.420 1.00 91.88 84 ASN A C 1
ATOM 645 O O . ASN A 1 84 ? 19.356 -2.286 -31.998 1.00 91.88 84 ASN A O 1
ATOM 649 N N . ALA A 1 85 ? 18.092 -0.702 -31.025 1.00 90.75 85 ALA A N 1
ATOM 650 C CA . ALA A 1 85 ? 19.038 0.387 -31.286 1.00 90.75 85 ALA A CA 1
ATOM 651 C C . ALA A 1 85 ? 20.418 0.136 -30.640 1.00 90.75 85 ALA A C 1
ATOM 653 O O . ALA A 1 85 ? 21.467 0.413 -31.229 1.00 90.75 85 ALA A O 1
ATOM 654 N N . LEU A 1 86 ? 20.445 -0.465 -29.445 1.00 90.44 86 LEU A N 1
ATOM 655 C CA . LEU A 1 86 ? 21.684 -0.851 -28.759 1.00 90.44 86 LEU A CA 1
ATOM 656 C C . LEU A 1 86 ? 22.457 -1.963 -29.476 1.00 90.44 86 LEU A C 1
ATOM 658 O O . LEU A 1 86 ? 23.691 -1.976 -29.434 1.00 90.44 86 LEU A O 1
ATOM 662 N N . LYS A 1 87 ? 21.756 -2.909 -30.110 1.00 91.12 87 LYS A N 1
ATOM 663 C CA . LYS A 1 87 ? 22.389 -3.956 -30.926 1.00 91.12 87 LYS A CA 1
ATOM 664 C C . LYS A 1 87 ? 22.954 -3.370 -32.218 1.00 91.12 87 LYS A C 1
ATOM 666 O O . LYS A 1 87 ? 24.122 -3.611 -32.505 1.00 91.12 87 LYS A O 1
ATOM 671 N N . ALA A 1 88 ? 22.185 -2.524 -32.906 1.00 92.12 88 ALA A N 1
ATOM 672 C CA . ALA A 1 88 ? 22.610 -1.852 -34.139 1.00 92.12 88 ALA A CA 1
ATOM 673 C C . ALA A 1 88 ? 23.839 -0.942 -33.943 1.00 92.12 88 ALA A C 1
ATOM 675 O O . ALA A 1 88 ? 24.614 -0.724 -34.871 1.00 92.12 88 ALA A O 1
ATOM 676 N N . THR A 1 89 ? 24.060 -0.453 -32.717 1.00 90.56 89 THR A N 1
ATOM 677 C CA . THR A 1 89 ? 25.199 0.414 -32.384 1.00 90.56 89 THR A CA 1
ATOM 678 C C . THR A 1 89 ? 26.562 -0.225 -32.699 1.00 90.56 89 THR A C 1
ATOM 680 O O . THR A 1 89 ? 27.446 0.487 -33.163 1.00 90.56 89 THR A O 1
ATOM 683 N N . ASP A 1 90 ? 26.770 -1.531 -32.473 1.00 89.19 90 ASP A N 1
ATOM 684 C CA . ASP A 1 90 ? 28.098 -2.146 -32.698 1.00 89.19 90 ASP A CA 1
ATOM 685 C C . ASP A 1 90 ? 28.458 -2.194 -34.185 1.00 89.19 90 ASP A C 1
ATOM 687 O O . ASP A 1 90 ? 29.573 -1.832 -34.571 1.00 89.19 90 ASP A O 1
ATOM 691 N N . ASP A 1 91 ? 27.495 -2.591 -35.017 1.00 91.44 91 ASP A N 1
ATOM 692 C CA . ASP A 1 91 ? 27.665 -2.646 -36.466 1.00 91.44 91 ASP A CA 1
ATOM 693 C C . ASP A 1 91 ? 27.866 -1.242 -37.039 1.00 91.44 91 ASP A C 1
ATOM 695 O O . ASP A 1 91 ? 28.747 -1.029 -37.872 1.00 91.44 91 ASP A O 1
ATOM 699 N N . LEU A 1 92 ? 27.117 -0.258 -36.535 1.00 91.44 92 LEU A N 1
ATOM 700 C CA . LEU A 1 92 ? 27.232 1.132 -36.959 1.00 91.44 92 LEU A CA 1
ATOM 701 C C . LEU A 1 92 ? 28.600 1.737 -36.616 1.00 91.44 92 LEU A C 1
ATOM 703 O O . LEU A 1 92 ? 29.232 2.367 -37.463 1.00 91.44 92 LEU A O 1
ATOM 707 N N . VAL A 1 93 ? 29.102 1.499 -35.400 1.00 92.12 93 VAL A N 1
ATOM 708 C CA . VAL A 1 93 ? 30.446 1.937 -34.984 1.00 92.12 93 VAL A CA 1
ATOM 709 C C . VAL A 1 93 ? 31.515 1.332 -35.892 1.00 92.12 93 VAL A C 1
ATOM 711 O O . VAL A 1 93 ? 32.463 2.025 -36.267 1.00 92.12 93 VAL A O 1
ATOM 714 N N . LYS A 1 94 ? 31.361 0.060 -36.271 1.00 93.38 94 LYS A N 1
ATOM 715 C CA . LYS A 1 94 ? 32.288 -0.610 -37.181 1.00 93.38 94 LYS A CA 1
ATOM 716 C C . LYS A 1 94 ? 32.251 0.002 -38.585 1.00 93.38 94 LYS A C 1
ATOM 718 O O . LYS A 1 94 ? 33.307 0.356 -39.102 1.00 93.38 94 LYS A O 1
ATOM 723 N N . LYS A 1 95 ? 31.058 0.219 -39.159 1.00 92.12 95 LYS A N 1
ATOM 724 C CA . LYS A 1 95 ? 30.890 0.886 -40.466 1.00 92.12 95 LYS A CA 1
ATOM 725 C C . LYS A 1 95 ? 31.563 2.269 -40.488 1.00 92.12 95 LYS A C 1
ATOM 727 O O . LYS A 1 95 ? 32.303 2.573 -41.416 1.00 92.12 95 LYS A O 1
ATOM 732 N N . ILE A 1 96 ? 31.392 3.070 -39.430 1.00 90.94 96 ILE A N 1
ATOM 733 C CA . ILE A 1 96 ? 32.010 4.406 -39.302 1.00 90.94 96 ILE A CA 1
ATOM 734 C C . ILE A 1 96 ? 33.547 4.329 -39.252 1.00 90.94 96 ILE A C 1
ATOM 736 O O . ILE A 1 96 ? 34.241 5.184 -39.810 1.00 90.94 96 ILE A O 1
ATOM 740 N N . GLN A 1 97 ? 34.101 3.331 -38.559 1.00 91.25 97 GLN A N 1
ATOM 741 C CA . GLN A 1 97 ? 35.552 3.148 -38.456 1.00 91.25 97 GLN A CA 1
ATOM 742 C C . GLN A 1 97 ? 36.165 2.708 -39.790 1.00 91.25 97 GLN A C 1
ATOM 744 O O . GLN A 1 97 ? 37.182 3.280 -40.207 1.00 91.25 97 GLN A O 1
ATOM 749 N N . ASP A 1 98 ? 35.517 1.749 -40.453 1.00 94.06 98 ASP A N 1
ATOM 750 C CA . ASP A 1 98 ? 36.003 1.090 -41.666 1.00 94.06 98 ASP A CA 1
ATOM 751 C C . ASP A 1 98 ? 35.813 1.934 -42.941 1.00 94.06 98 ASP A C 1
ATOM 753 O O . ASP A 1 98 ? 36.543 1.720 -43.910 1.00 94.06 98 ASP A O 1
ATOM 757 N N . ALA A 1 99 ? 34.901 2.916 -42.935 1.00 92.62 99 ALA A N 1
ATOM 758 C CA . ALA A 1 99 ? 34.646 3.801 -44.073 1.00 92.62 99 ALA A CA 1
ATOM 759 C C . ALA A 1 99 ? 35.890 4.603 -44.497 1.00 92.62 99 ALA A C 1
ATOM 761 O O . ALA A 1 99 ? 36.618 5.166 -43.667 1.00 92.62 99 ALA A O 1
ATOM 762 N N . LYS A 1 100 ? 36.114 4.684 -45.806 1.00 91.50 100 LYS A N 1
ATOM 763 C CA . LYS A 1 100 ? 37.263 5.321 -46.466 1.00 91.50 100 LYS A CA 1
ATOM 764 C C . LYS A 1 100 ? 36.870 6.516 -47.330 1.00 91.50 100 LYS A C 1
ATOM 766 O O . LYS A 1 100 ? 37.755 7.276 -47.706 1.00 91.50 100 LYS A O 1
ATOM 771 N N . THR A 1 101 ? 35.585 6.668 -47.643 1.00 89.88 101 THR A N 1
ATOM 772 C CA . THR A 1 101 ? 35.061 7.734 -48.512 1.00 89.88 101 THR A CA 1
ATOM 773 C C . THR A 1 101 ? 33.868 8.452 -47.878 1.00 89.88 101 THR A C 1
ATOM 775 O O . THR A 1 101 ? 33.282 7.959 -46.912 1.00 89.88 101 THR A O 1
ATOM 778 N N . ALA A 1 102 ? 33.532 9.642 -48.390 1.00 86.31 102 ALA A N 1
ATOM 779 C CA . ALA A 1 102 ? 32.355 10.391 -47.945 1.00 86.31 102 ALA A CA 1
ATOM 780 C C . ALA A 1 102 ? 31.050 9.656 -48.295 1.00 86.31 102 ALA A C 1
ATOM 782 O O . ALA A 1 102 ? 30.183 9.554 -47.434 1.00 86.31 102 ALA A O 1
ATOM 783 N N . ASP A 1 103 ? 30.969 9.050 -49.483 1.00 89.69 103 ASP A N 1
ATOM 784 C CA . ASP A 1 103 ? 29.791 8.301 -49.940 1.00 89.69 103 ASP A CA 1
ATOM 785 C C . ASP A 1 103 ? 29.471 7.113 -49.013 1.00 89.69 103 ASP A C 1
ATOM 787 O O . ASP A 1 103 ? 28.338 6.952 -48.570 1.00 89.69 103 ASP A O 1
ATOM 791 N N . GLU A 1 104 ? 30.488 6.343 -48.599 1.00 89.19 104 GLU A N 1
ATOM 792 C CA . GLU A 1 104 ? 30.316 5.249 -47.623 1.00 89.19 104 GLU A CA 1
ATOM 793 C C . GLU A 1 104 ? 29.816 5.742 -46.252 1.00 89.19 104 GLU A C 1
ATOM 795 O O . GLU A 1 104 ? 29.188 4.986 -45.510 1.00 89.19 104 GLU A O 1
ATOM 800 N N . LEU A 1 105 ? 30.121 6.994 -45.887 1.00 88.50 105 LEU A N 1
ATOM 801 C CA . LEU A 1 105 ? 29.597 7.615 -44.672 1.00 88.50 105 LEU A CA 1
ATOM 802 C C . LEU A 1 105 ? 28.178 8.156 -44.871 1.00 88.50 105 LEU A C 1
ATOM 804 O O . LEU A 1 105 ? 27.409 8.124 -43.918 1.00 88.50 105 LEU A O 1
ATOM 808 N N . GLU A 1 106 ? 27.824 8.635 -46.063 1.00 90.00 106 GLU A N 1
ATOM 809 C CA . GLU A 1 106 ? 26.470 9.096 -46.401 1.00 90.00 106 GLU A CA 1
ATOM 810 C C . GLU A 1 106 ? 25.459 7.956 -46.390 1.00 90.00 106 GLU A C 1
ATOM 812 O O . GLU A 1 106 ? 24.384 8.104 -45.808 1.00 90.00 106 GLU A O 1
ATOM 817 N N . ASP A 1 107 ? 25.843 6.795 -46.919 1.00 91.75 107 ASP A N 1
ATOM 818 C CA . ASP A 1 107 ? 25.000 5.596 -46.961 1.00 91.75 107 ASP A CA 1
ATOM 819 C C . ASP A 1 107 ? 24.573 5.106 -45.567 1.00 91.75 107 ASP A C 1
ATOM 821 O O . ASP A 1 107 ? 23.570 4.407 -45.426 1.00 91.75 107 ASP A O 1
ATOM 825 N N . ILE A 1 108 ? 25.321 5.472 -44.521 1.00 91.31 108 ILE A N 1
ATOM 826 C CA . ILE A 1 108 ? 25.040 5.072 -43.136 1.00 91.31 108 ILE A CA 1
ATOM 827 C C . ILE A 1 108 ? 24.422 6.195 -42.296 1.00 91.31 108 ILE A C 1
ATOM 829 O O . ILE A 1 108 ? 24.110 5.957 -41.130 1.00 91.31 108 ILE A O 1
ATOM 833 N N . ILE A 1 109 ? 24.224 7.402 -42.846 1.00 89.75 109 ILE A N 1
ATOM 834 C CA . ILE A 1 109 ? 23.609 8.520 -42.107 1.00 89.75 109 ILE A CA 1
ATOM 835 C C . ILE A 1 109 ? 22.194 8.159 -41.650 1.00 89.75 109 ILE A C 1
ATOM 837 O O . ILE A 1 109 ? 21.856 8.450 -40.508 1.00 89.75 109 ILE A O 1
ATOM 841 N N . GLY A 1 110 ? 21.406 7.462 -42.474 1.00 90.62 110 GLY A N 1
ATOM 842 C CA . GLY A 1 110 ? 20.070 7.002 -42.075 1.00 90.62 110 GLY A CA 1
ATOM 843 C C . GLY A 1 110 ? 20.107 6.099 -40.834 1.00 90.62 110 GLY A C 1
ATOM 844 O O . GLY A 1 110 ? 19.403 6.355 -39.862 1.00 90.62 110 GLY A O 1
ATOM 845 N N . ASP A 1 111 ? 21.020 5.117 -40.804 1.00 91.06 111 ASP A N 1
ATOM 846 C CA . ASP A 1 111 ? 21.221 4.243 -39.636 1.00 91.06 111 ASP A CA 1
ATOM 847 C C . ASP A 1 111 ? 21.640 5.054 -38.384 1.00 91.06 111 ASP A C 1
ATOM 849 O O . ASP A 1 111 ? 21.243 4.744 -37.256 1.00 91.06 111 ASP A O 1
ATOM 853 N N . VAL A 1 112 ? 22.466 6.096 -38.568 1.00 90.56 112 VAL A N 1
ATOM 854 C CA . VAL A 1 112 ? 22.902 7.013 -37.498 1.00 90.56 112 VAL A CA 1
ATOM 855 C C . VAL A 1 112 ? 21.736 7.822 -36.950 1.00 90.56 112 VAL A C 1
ATOM 857 O O . VAL A 1 112 ? 21.625 7.962 -35.731 1.00 90.56 112 VAL A O 1
ATOM 860 N N . GLU A 1 113 ? 20.881 8.346 -37.822 1.00 92.38 113 GLU A N 1
ATOM 861 C CA . GLU A 1 113 ? 19.702 9.119 -37.444 1.00 92.38 113 GLU A CA 1
ATOM 862 C C . GLU A 1 113 ? 18.701 8.251 -36.679 1.00 92.38 113 GLU A C 1
ATOM 864 O O . GLU A 1 113 ? 18.287 8.640 -35.589 1.00 92.38 113 GLU A O 1
ATOM 869 N N . ASP A 1 114 ? 18.407 7.038 -37.150 1.00 92.81 114 ASP A N 1
ATOM 870 C CA . ASP A 1 114 ? 17.475 6.113 -36.490 1.00 92.81 114 ASP A CA 1
ATOM 871 C C . ASP A 1 114 ? 17.936 5.720 -35.076 1.00 92.81 114 ASP A C 1
ATOM 873 O O . ASP A 1 114 ? 17.182 5.805 -34.092 1.00 92.81 114 ASP A O 1
ATOM 877 N N . VAL A 1 115 ? 19.211 5.332 -34.940 1.00 91.88 115 VAL A N 1
ATOM 878 C CA . VAL A 1 115 ? 19.806 5.034 -33.628 1.00 91.88 115 VAL A CA 1
ATOM 879 C C . VAL A 1 115 ? 19.855 6.300 -32.773 1.00 91.88 115 VAL A C 1
ATOM 881 O O . VAL A 1 115 ? 19.541 6.249 -31.583 1.00 91.88 115 VAL A O 1
ATOM 884 N N . GLY A 1 116 ? 20.223 7.439 -33.359 1.00 90.00 116 GLY A N 1
ATOM 885 C CA . GLY A 1 116 ? 20.315 8.727 -32.680 1.00 90.00 116 GLY A CA 1
ATOM 886 C C . GLY A 1 116 ? 18.981 9.184 -32.096 1.00 90.00 116 GLY A C 1
ATOM 887 O O . GLY A 1 116 ? 18.929 9.521 -30.913 1.00 90.00 116 GLY A O 1
ATOM 888 N N . MET A 1 117 ? 17.903 9.114 -32.878 1.00 93.31 117 MET A N 1
ATOM 889 C CA . MET A 1 117 ? 16.541 9.439 -32.448 1.00 93.31 117 MET A CA 1
ATOM 890 C C . MET A 1 117 ? 16.095 8.537 -31.300 1.00 93.31 117 MET A C 1
ATOM 892 O O . MET A 1 117 ? 15.644 9.036 -30.269 1.00 93.31 117 MET A O 1
ATOM 896 N N . THR A 1 118 ? 16.303 7.221 -31.424 1.00 92.38 118 THR A N 1
ATOM 897 C CA . THR A 1 118 ? 15.938 6.265 -30.366 1.00 92.38 118 THR A CA 1
ATOM 898 C C . THR A 1 118 ? 16.702 6.554 -29.070 1.00 92.38 118 THR A C 1
ATOM 900 O O . THR A 1 118 ? 16.128 6.560 -27.981 1.00 92.38 118 THR A O 1
ATOM 903 N N . MET A 1 119 ? 18.005 6.836 -29.159 1.00 88.25 119 MET A N 1
ATOM 904 C CA . MET A 1 119 ? 18.830 7.175 -27.994 1.00 88.25 119 MET A CA 1
ATOM 905 C C . MET A 1 119 ? 18.424 8.518 -27.373 1.00 88.25 119 MET A C 1
ATOM 907 O O . MET A 1 119 ? 18.425 8.655 -26.149 1.00 88.25 119 MET A O 1
ATOM 911 N N . GLN A 1 120 ? 18.049 9.505 -28.185 1.00 90.81 120 GLN A N 1
ATOM 912 C CA . GLN A 1 120 ? 17.578 10.803 -27.707 1.00 90.81 120 GLN A CA 1
ATOM 913 C C . GLN A 1 120 ? 16.213 10.699 -27.013 1.00 90.81 120 GLN A C 1
ATOM 915 O O . GLN A 1 120 ? 16.023 11.321 -25.968 1.00 90.81 120 GLN A O 1
ATOM 920 N N . GLU A 1 121 ? 15.295 9.886 -27.541 1.00 91.00 121 GLU A N 1
ATOM 921 C CA . GLU A 1 121 ? 13.992 9.620 -26.924 1.00 91.00 121 GLU A CA 1
ATOM 922 C C . GLU A 1 121 ? 14.144 8.882 -25.589 1.00 91.00 121 GLU A C 1
ATOM 924 O O . GLU A 1 121 ? 13.549 9.258 -24.574 1.00 91.00 121 GLU A O 1
ATOM 929 N N . TRP A 1 122 ? 14.970 7.834 -25.566 1.00 87.88 122 TRP A N 1
ATOM 930 C CA . TRP A 1 122 ? 15.133 7.010 -24.374 1.00 87.88 122 TRP A CA 1
ATOM 931 C C . TRP A 1 122 ? 16.044 7.632 -23.321 1.00 87.88 122 TRP A C 1
ATOM 933 O O . TRP A 1 122 ? 15.913 7.286 -22.149 1.00 87.88 122 TRP A O 1
ATOM 943 N N . GLY A 1 123 ? 16.928 8.564 -23.687 1.00 85.75 123 GLY A N 1
ATOM 944 C CA . GLY A 1 123 ? 17.839 9.239 -22.758 1.00 85.75 123 GLY A CA 1
ATOM 945 C C . GLY A 1 123 ? 17.137 9.758 -21.492 1.00 85.75 123 GLY A C 1
ATOM 946 O O . GLY A 1 123 ? 17.509 9.336 -20.393 1.00 85.75 123 GLY A O 1
ATOM 947 N N . PRO A 1 124 ? 16.093 10.601 -21.611 1.00 84.75 124 PRO A N 1
ATOM 948 C CA . PRO A 1 124 ? 15.282 11.046 -20.475 1.00 84.75 124 PRO A CA 1
ATOM 949 C C . PRO A 1 124 ? 14.501 9.911 -19.786 1.00 84.75 124 PRO A C 1
ATOM 951 O O . PRO A 1 124 ? 14.491 9.830 -18.557 1.00 84.75 124 PRO A O 1
ATOM 954 N N . ARG A 1 125 ? 13.909 8.988 -20.560 1.00 87.81 125 ARG A N 1
ATOM 955 C CA . ARG A 1 125 ? 13.066 7.882 -20.051 1.00 87.81 125 ARG A CA 1
ATOM 956 C C . ARG A 1 125 ? 13.831 6.816 -19.262 1.00 87.81 125 ARG A C 1
ATOM 958 O O . ARG A 1 125 ? 13.245 6.045 -18.506 1.00 87.81 125 ARG A O 1
ATOM 965 N N . MET A 1 126 ? 15.158 6.777 -19.367 1.00 86.12 126 MET A N 1
ATOM 966 C CA . MET A 1 126 ? 15.997 5.929 -18.510 1.00 86.12 126 MET A CA 1
ATOM 967 C C . MET A 1 126 ? 15.828 6.258 -17.017 1.00 86.12 126 MET A C 1
ATOM 969 O O . MET A 1 126 ? 15.982 5.372 -16.170 1.00 86.12 126 MET A O 1
ATOM 973 N N . GLY A 1 127 ? 15.492 7.511 -16.682 1.00 87.50 127 GLY A N 1
ATOM 974 C CA . GLY A 1 127 ? 15.124 7.905 -15.321 1.00 87.50 127 GLY A CA 1
ATOM 975 C C . GLY A 1 127 ? 13.866 7.185 -14.832 1.00 87.50 127 GLY A C 1
ATOM 976 O O . GLY A 1 127 ? 13.854 6.659 -13.715 1.00 87.50 127 GLY A O 1
ATOM 977 N N . ASP A 1 128 ? 12.862 7.064 -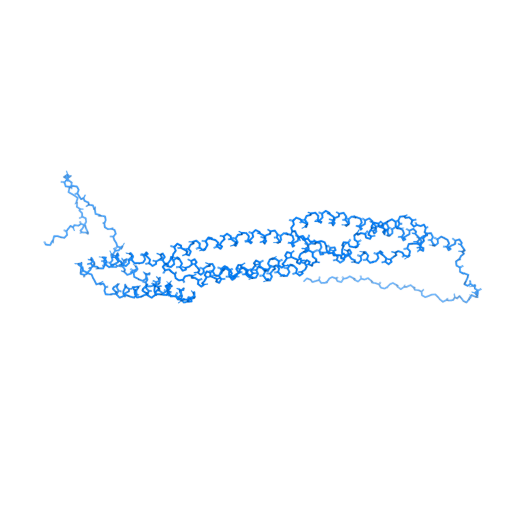15.701 1.00 90.31 128 ASP A N 1
ATOM 978 C CA . ASP A 1 128 ? 11.585 6.412 -15.402 1.00 90.31 128 ASP A CA 1
ATOM 979 C C . ASP A 1 128 ? 11.758 4.913 -15.160 1.00 90.31 128 ASP A C 1
ATOM 981 O O . ASP A 1 128 ? 11.203 4.380 -14.202 1.00 90.31 128 ASP A O 1
ATOM 985 N N . LEU A 1 129 ? 12.621 4.236 -15.927 1.00 91.94 129 LEU A N 1
ATOM 986 C CA . LEU A 1 129 ? 12.978 2.835 -15.661 1.00 91.94 129 LEU A CA 1
ATOM 987 C C . LEU A 1 129 ? 13.587 2.660 -14.261 1.00 91.94 129 LEU A C 1
ATOM 989 O O . LEU A 1 129 ? 13.275 1.710 -13.535 1.00 91.94 129 LEU A O 1
ATOM 993 N N . GLY A 1 130 ? 14.459 3.591 -13.863 1.00 92.00 130 GLY A N 1
ATOM 994 C CA . GLY A 1 130 ? 15.057 3.620 -12.532 1.00 92.00 130 GLY A CA 1
ATOM 995 C C . GLY A 1 130 ? 14.021 3.835 -11.426 1.00 92.00 130 GLY A C 1
ATOM 996 O O . GLY A 1 130 ? 14.035 3.104 -10.430 1.00 92.00 130 GLY A O 1
ATOM 997 N N . ARG A 1 131 ? 13.110 4.797 -11.617 1.00 93.56 131 ARG A N 1
ATOM 998 C CA . ARG A 1 131 ? 11.987 5.079 -10.712 1.00 93.56 131 ARG A CA 1
ATOM 999 C C . ARG A 1 131 ? 11.070 3.864 -10.581 1.00 93.56 131 ARG A C 1
ATOM 1001 O O . ARG A 1 131 ? 10.858 3.392 -9.464 1.00 93.56 131 ARG A O 1
ATOM 1008 N N . LEU A 1 132 ? 10.624 3.294 -11.700 1.00 95.38 132 LEU A N 1
ATOM 1009 C CA . LEU A 1 132 ? 9.776 2.103 -11.740 1.00 95.38 132 LEU A CA 1
ATOM 1010 C C . LEU A 1 132 ? 10.417 0.948 -10.972 1.00 95.38 132 LEU A C 1
ATOM 1012 O O . LEU A 1 132 ? 9.773 0.322 -10.139 1.00 95.38 132 LEU A O 1
ATOM 1016 N N . CYS A 1 133 ? 11.714 0.708 -11.162 1.00 95.38 133 CYS A N 1
ATOM 1017 C CA . CYS A 1 133 ? 12.432 -0.329 -10.426 1.00 95.38 133 CYS A CA 1
ATOM 1018 C C . CYS A 1 133 ? 12.393 -0.142 -8.900 1.00 95.38 133 CYS A C 1
ATOM 1020 O O . CYS A 1 133 ? 12.272 -1.116 -8.148 1.00 95.38 133 CYS A O 1
ATOM 1022 N N . GLN A 1 134 ? 12.523 1.099 -8.421 1.00 95.25 134 GLN A N 1
ATOM 1023 C CA . GLN A 1 134 ? 12.424 1.404 -6.993 1.00 95.25 134 GLN A CA 1
ATOM 1024 C C . GLN A 1 134 ? 11.000 1.184 -6.481 1.00 95.25 134 GLN A C 1
ATOM 1026 O O . GLN A 1 134 ? 10.826 0.519 -5.455 1.00 95.25 134 GLN A O 1
ATOM 1031 N N . MET A 1 135 ? 10.002 1.675 -7.218 1.00 96.62 135 MET A N 1
ATOM 1032 C CA . MET A 1 135 ? 8.593 1.536 -6.856 1.00 96.62 135 MET A CA 1
ATOM 1033 C C . MET A 1 135 ? 8.141 0.073 -6.878 1.00 96.62 135 MET A C 1
ATOM 1035 O O . MET A 1 135 ? 7.484 -0.360 -5.942 1.00 96.62 135 MET A O 1
ATOM 1039 N N . MET A 1 136 ? 8.590 -0.729 -7.845 1.00 96.56 136 MET A N 1
ATOM 1040 C CA . MET A 1 136 ? 8.357 -2.177 -7.913 1.00 96.56 136 MET A CA 1
ATOM 1041 C C . MET A 1 136 ? 8.880 -2.913 -6.676 1.00 96.56 136 MET A C 1
ATOM 1043 O O . MET A 1 136 ? 8.204 -3.768 -6.107 1.00 96.56 136 MET A O 1
ATOM 1047 N N . ARG A 1 137 ? 10.087 -2.566 -6.208 1.00 96.31 137 ARG A N 1
ATOM 1048 C CA . ARG A 1 137 ? 10.641 -3.147 -4.972 1.00 96.31 137 ARG A CA 1
ATOM 1049 C C . ARG A 1 137 ? 9.865 -2.730 -3.730 1.00 96.31 137 ARG A C 1
ATOM 1051 O O . ARG A 1 137 ? 9.826 -3.497 -2.770 1.00 96.31 137 ARG A O 1
ATOM 1058 N N . GLN A 1 138 ? 9.345 -1.506 -3.707 1.00 96.81 138 GLN A N 1
ATOM 1059 C CA . GLN A 1 138 ? 8.498 -1.029 -2.619 1.00 96.81 138 GLN A CA 1
ATOM 1060 C C . GLN A 1 138 ? 7.144 -1.749 -2.643 1.00 96.81 138 GLN A C 1
ATOM 1062 O O . GLN A 1 138 ? 6.780 -2.343 -1.633 1.00 96.81 138 GLN A O 1
ATOM 1067 N N . GLY A 1 139 ? 6.507 -1.842 -3.811 1.00 96.62 139 GLY A N 1
ATOM 1068 C CA . GLY A 1 139 ? 5.255 -2.565 -4.014 1.00 96.62 139 GLY A CA 1
ATOM 1069 C C . GLY A 1 139 ? 5.341 -4.040 -3.616 1.00 96.62 139 GLY A C 1
ATOM 1070 O O . GLY A 1 139 ? 4.461 -4.527 -2.918 1.00 96.62 139 GLY A O 1
ATOM 1071 N N . ASP A 1 140 ? 6.441 -4.743 -3.919 1.00 96.19 140 ASP A N 1
ATOM 1072 C CA . ASP A 1 140 ? 6.649 -6.127 -3.451 1.00 96.19 140 ASP A CA 1
ATOM 1073 C C . ASP A 1 140 ? 6.694 -6.232 -1.912 1.00 96.19 140 ASP A C 1
ATOM 1075 O O . ASP A 1 140 ? 6.121 -7.153 -1.319 1.00 96.19 140 ASP A O 1
ATOM 1079 N N . ARG A 1 141 ? 7.349 -5.278 -1.234 1.00 97.56 141 ARG A N 1
ATOM 1080 C CA . ARG A 1 141 ? 7.375 -5.233 0.239 1.00 97.56 141 ARG A CA 1
ATOM 1081 C C . ARG A 1 141 ? 5.999 -4.934 0.815 1.00 97.56 141 ARG A C 1
ATOM 1083 O O . ARG A 1 141 ? 5.618 -5.562 1.806 1.00 97.56 141 ARG A O 1
ATOM 1090 N N . ASP A 1 142 ? 5.281 -4.001 0.205 1.00 97.06 142 ASP A N 1
ATOM 1091 C CA . ASP A 1 142 ? 3.949 -3.599 0.640 1.00 97.06 142 ASP A CA 1
ATOM 1092 C C . ASP A 1 142 ? 2.943 -4.729 0.416 1.00 97.06 142 ASP A C 1
ATOM 1094 O O . ASP A 1 142 ? 2.226 -5.081 1.348 1.00 97.06 142 ASP A O 1
ATOM 1098 N N . MET A 1 143 ? 3.003 -5.441 -0.712 1.00 96.44 143 MET A N 1
ATOM 1099 C CA . MET A 1 143 ? 2.210 -6.652 -0.937 1.00 96.44 143 MET A CA 1
ATOM 1100 C C . MET A 1 143 ? 2.465 -7.728 0.118 1.00 96.44 143 MET A C 1
ATOM 1102 O O . MET A 1 143 ? 1.527 -8.269 0.703 1.00 96.44 143 MET A O 1
ATOM 1106 N N . LYS A 1 144 ? 3.732 -8.007 0.443 1.00 96.81 144 LYS A N 1
ATOM 1107 C CA . LYS A 1 144 ? 4.078 -8.952 1.523 1.00 96.81 144 LYS A CA 1
ATOM 1108 C C . LYS A 1 144 ? 3.598 -8.482 2.894 1.00 96.81 144 LYS A C 1
ATOM 1110 O O . LYS A 1 144 ? 3.398 -9.296 3.800 1.00 96.81 144 LYS A O 1
ATOM 1115 N N . ARG A 1 145 ? 3.478 -7.171 3.110 1.00 97.12 145 ARG A N 1
ATOM 1116 C CA . ARG A 1 145 ? 2.875 -6.615 4.322 1.00 97.12 145 ARG A CA 1
ATOM 1117 C C . ARG A 1 145 ? 1.363 -6.833 4.308 1.00 97.12 145 ARG A C 1
ATOM 1119 O O . ARG A 1 145 ? 0.871 -7.393 5.279 1.00 97.12 145 ARG A O 1
ATOM 1126 N N . LEU A 1 146 ? 0.671 -6.514 3.216 1.00 96.25 146 LEU A N 1
ATOM 1127 C CA . LEU A 1 146 ? -0.770 -6.739 3.071 1.00 96.25 146 LEU A CA 1
ATOM 1128 C C . LEU A 1 146 ? -1.151 -8.207 3.289 1.00 96.25 146 LEU A C 1
ATOM 1130 O O . LEU A 1 146 ? -2.054 -8.502 4.062 1.00 96.25 146 LEU A O 1
ATOM 1134 N N . GLU A 1 147 ? -0.408 -9.152 2.711 1.00 94.75 147 GLU A N 1
ATOM 1135 C CA . GLU A 1 147 ? -0.662 -10.586 2.911 1.00 94.75 147 GLU A CA 1
ATOM 1136 C C . GLU A 1 147 ? -0.516 -11.023 4.380 1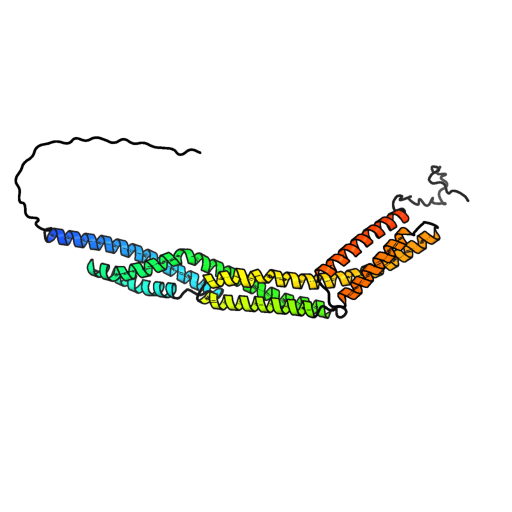.00 94.75 147 GLU A C 1
ATOM 1138 O O . GLU A 1 147 ? -1.243 -11.899 4.862 1.00 94.75 147 GLU A O 1
ATOM 1143 N N . ARG A 1 148 ? 0.426 -10.422 5.117 1.00 97.25 148 ARG A N 1
ATOM 1144 C CA . ARG A 1 148 ? 0.565 -10.650 6.564 1.00 97.25 148 ARG A CA 1
ATOM 1145 C C . ARG A 1 148 ? -0.565 -9.988 7.342 1.00 97.25 148 ARG A C 1
ATOM 1147 O O . ARG A 1 148 ? -1.059 -10.577 8.303 1.00 97.25 148 ARG A O 1
ATOM 1154 N N . ASP A 1 149 ? -0.981 -8.805 6.915 1.00 94.81 149 ASP A N 1
ATOM 1155 C CA . ASP A 1 149 ? -2.048 -8.036 7.538 1.00 94.81 149 ASP A CA 1
ATOM 1156 C C . ASP A 1 149 ? -3.396 -8.756 7.382 1.00 94.81 149 ASP A C 1
ATOM 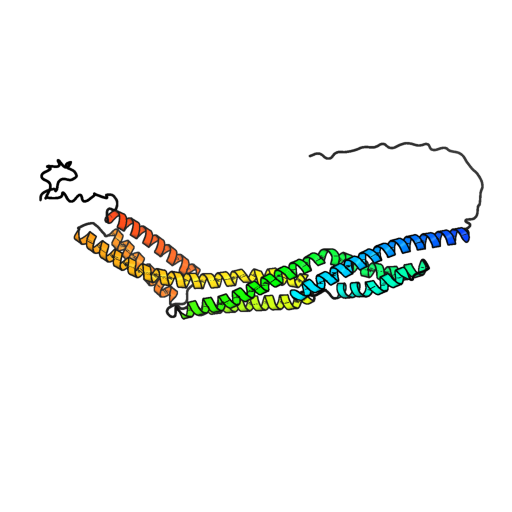1158 O O . ASP A 1 149 ? -4.093 -8.909 8.382 1.00 94.81 149 ASP A O 1
ATOM 1162 N N . VAL A 1 150 ? -3.687 -9.369 6.226 1.00 96.69 150 VAL A N 1
ATOM 1163 C CA . VAL A 1 150 ? -4.834 -10.282 6.034 1.00 96.69 150 VAL A CA 1
ATOM 1164 C C . VAL A 1 150 ? -4.866 -11.380 7.090 1.00 96.69 150 VAL A C 1
ATOM 1166 O O . VAL A 1 150 ? -5.871 -11.552 7.781 1.00 96.69 150 VAL A O 1
ATOM 1169 N N . LYS A 1 151 ? -3.753 -12.096 7.281 1.00 96.56 151 LYS A N 1
ATOM 1170 C CA . LYS A 1 151 ? -3.677 -13.176 8.279 1.00 96.56 151 LYS A CA 1
ATOM 1171 C C . LYS A 1 151 ? -3.855 -12.652 9.705 1.00 96.56 151 LYS A C 1
ATOM 1173 O O . LYS A 1 151 ? -4.538 -13.285 10.512 1.00 96.56 151 LYS A O 1
ATOM 1178 N N . ARG A 1 152 ? -3.253 -11.500 10.023 1.00 96.38 152 ARG A N 1
ATOM 1179 C CA . ARG A 1 152 ? -3.362 -10.851 11.339 1.00 96.38 152 ARG A CA 1
ATOM 1180 C C . ARG A 1 152 ? -4.804 -10.442 11.633 1.00 96.38 152 ARG A C 1
ATOM 1182 O O . ARG A 1 152 ? -5.316 -10.751 12.707 1.00 96.38 152 ARG A O 1
ATOM 1189 N N . VAL A 1 153 ? -5.445 -9.751 10.698 1.00 95.19 153 VAL A N 1
ATOM 1190 C CA . VAL A 1 153 ? -6.822 -9.265 10.826 1.00 95.19 153 VAL A CA 1
ATOM 1191 C C . VAL A 1 153 ? -7.785 -10.444 10.926 1.00 95.19 153 VAL A C 1
ATOM 1193 O O . VAL A 1 153 ? -8.596 -10.488 11.848 1.00 95.19 153 VAL A O 1
ATOM 1196 N N . GLU A 1 154 ? -7.623 -11.470 10.090 1.00 95.12 154 GLU A N 1
ATOM 1197 C CA . GLU A 1 154 ? -8.422 -12.695 10.167 1.00 95.12 154 GLU A CA 1
ATOM 1198 C C . GLU A 1 154 ? -8.299 -13.388 11.534 1.00 95.12 154 GLU A C 1
ATOM 1200 O O . GLU A 1 154 ? -9.302 -13.814 12.111 1.00 95.12 154 GLU A O 1
ATOM 1205 N N . ALA A 1 155 ? -7.089 -13.478 12.096 1.00 95.56 155 ALA A N 1
ATOM 1206 C CA . ALA A 1 155 ? -6.891 -14.032 13.434 1.00 95.56 155 ALA A CA 1
ATOM 1207 C C . ALA A 1 155 ? -7.602 -13.198 14.515 1.00 95.56 155 ALA A C 1
ATOM 1209 O O . ALA A 1 155 ? -8.239 -13.763 15.409 1.00 95.56 155 ALA A O 1
ATOM 1210 N N . ARG A 1 156 ? -7.551 -11.861 14.419 1.00 93.19 156 ARG A N 1
ATOM 1211 C CA . ARG A 1 156 ? -8.265 -10.960 15.340 1.00 93.19 156 ARG A CA 1
ATOM 1212 C C . ARG A 1 156 ? -9.781 -11.119 15.228 1.00 93.19 156 ARG A C 1
ATOM 1214 O O . ARG A 1 156 ? -10.447 -11.173 16.260 1.00 93.19 156 ARG A O 1
ATOM 1221 N N . VAL A 1 157 ? -10.322 -11.255 14.019 1.00 92.44 157 VAL A N 1
ATOM 1222 C CA . VAL A 1 157 ? -11.752 -11.524 13.801 1.00 92.44 157 VAL A CA 1
ATOM 1223 C C . VAL A 1 157 ? -12.146 -12.868 14.422 1.00 92.44 157 VAL A C 1
ATOM 1225 O O . VAL A 1 157 ? -13.080 -12.928 15.221 1.00 92.44 157 VAL A O 1
ATOM 1228 N N . LYS A 1 158 ? -11.377 -13.938 14.172 1.00 92.00 158 LYS A N 1
ATOM 1229 C CA . LYS A 1 158 ? -11.617 -15.274 14.757 1.00 92.00 158 LYS A CA 1
ATOM 1230 C C . LYS A 1 158 ? -11.568 -15.285 16.287 1.00 92.00 158 LYS A C 1
ATOM 1232 O O . LYS A 1 158 ? -12.296 -16.057 16.912 1.00 92.00 158 LYS A O 1
ATOM 1237 N N . ALA A 1 159 ? -10.735 -14.444 16.898 1.00 91.75 159 ALA A N 1
ATOM 1238 C CA . ALA A 1 159 ? -10.677 -14.285 18.351 1.00 91.75 159 ALA A CA 1
ATOM 1239 C C . ALA A 1 159 ? -11.915 -13.565 18.927 1.00 91.75 159 ALA A C 1
ATOM 1241 O O . ALA A 1 159 ? -12.220 -13.712 20.110 1.00 91.75 159 ALA A O 1
ATOM 1242 N N . ASN A 1 160 ? -12.662 -12.829 18.100 1.00 88.88 160 ASN A N 1
ATOM 1243 C CA . ASN A 1 160 ? -13.821 -12.030 18.494 1.00 88.88 160 ASN A CA 1
ATOM 1244 C C . ASN A 1 160 ? -15.139 -12.577 17.911 1.00 88.88 160 ASN A C 1
ATOM 1246 O O . ASN A 1 160 ? -15.964 -11.819 17.418 1.00 88.88 160 ASN A O 1
ATOM 1250 N N . LYS A 1 161 ? -15.390 -13.889 18.051 1.00 84.44 161 LYS A N 1
ATOM 1251 C CA . LYS A 1 161 ? -16.561 -14.617 17.493 1.00 84.44 161 LYS A CA 1
ATOM 1252 C C . LYS A 1 161 ? -17.953 -14.068 17.845 1.00 84.44 161 LYS A C 1
ATOM 1254 O O . LYS A 1 161 ? -18.944 -14.537 17.304 1.00 84.44 161 LYS A O 1
ATOM 1259 N N . LYS A 1 162 ? -18.046 -13.155 18.813 1.00 83.50 162 LYS A N 1
ATOM 1260 C CA . LYS A 1 162 ? -19.308 -12.512 19.212 1.00 83.50 162 LYS A CA 1
ATOM 1261 C C . LYS A 1 162 ? -19.671 -11.320 18.320 1.00 83.50 162 LYS A C 1
ATOM 1263 O O . LYS A 1 162 ? -20.751 -10.774 18.500 1.00 83.50 162 LYS A O 1
ATOM 1268 N N . LEU A 1 163 ? -18.760 -10.906 17.441 1.00 84.69 163 LEU A N 1
ATOM 1269 C CA . LEU A 1 163 ? -18.927 -9.795 16.513 1.00 84.69 163 LEU A CA 1
ATOM 1270 C C . LEU A 1 163 ? -19.214 -10.331 15.123 1.00 84.69 163 LEU A C 1
ATOM 1272 O O . LEU A 1 163 ? -18.598 -11.312 14.697 1.00 84.69 163 LEU A O 1
ATOM 1276 N N . ASN A 1 164 ? -20.106 -9.657 14.408 1.00 86.44 164 ASN A N 1
ATOM 1277 C CA . ASN A 1 164 ? -20.353 -9.969 13.012 1.00 86.44 164 ASN A CA 1
ATOM 1278 C C . ASN A 1 164 ? -19.417 -9.145 12.120 1.00 86.44 164 ASN A C 1
ATOM 1280 O O . ASN A 1 164 ? -19.781 -8.107 11.589 1.00 86.44 164 ASN A O 1
ATOM 1284 N N . LEU A 1 165 ? -18.179 -9.622 11.986 1.00 89.25 165 LEU A N 1
ATOM 1285 C CA . LEU A 1 165 ? -17.142 -8.992 11.156 1.00 89.25 165 LEU A CA 1
ATOM 1286 C C . LEU A 1 165 ? -16.933 -9.717 9.824 1.00 89.25 165 LEU A C 1
ATOM 1288 O O . LEU A 1 165 ? -15.944 -9.472 9.142 1.00 89.25 165 LEU A O 1
ATOM 1292 N N . THR A 1 166 ? -17.807 -10.664 9.481 1.00 89.62 166 THR A N 1
ATOM 1293 C CA . THR A 1 166 ? -17.574 -11.570 8.348 1.00 89.62 166 THR A CA 1
ATOM 1294 C C . THR A 1 166 ? -17.596 -10.822 7.022 1.00 89.62 166 THR A C 1
ATOM 1296 O O . THR A 1 166 ? -16.717 -11.036 6.197 1.00 89.62 166 THR A O 1
ATOM 1299 N N . GLU A 1 167 ? -18.562 -9.923 6.839 1.00 89.31 167 GLU A N 1
ATOM 1300 C CA . GLU A 1 167 ? -18.688 -9.128 5.617 1.00 89.31 167 GLU A CA 1
ATOM 1301 C C . GLU A 1 167 ? -17.511 -8.166 5.444 1.00 89.31 167 GLU A C 1
ATOM 1303 O O . GLU A 1 167 ? -16.806 -8.270 4.450 1.00 89.31 167 GLU A O 1
ATOM 1308 N N . ILE A 1 168 ? -17.203 -7.347 6.456 1.00 89.56 168 ILE A N 1
ATOM 1309 C CA . ILE A 1 168 ? -16.076 -6.398 6.404 1.00 89.56 168 ILE A CA 1
ATOM 1310 C C . ILE A 1 168 ? -14.737 -7.135 6.205 1.00 89.56 168 ILE A C 1
ATOM 1312 O O . ILE A 1 168 ? -13.870 -6.679 5.464 1.00 89.56 168 ILE A O 1
ATOM 1316 N N . LEU A 1 169 ? -14.556 -8.312 6.822 1.00 94.00 169 LEU A N 1
ATOM 1317 C CA . LEU A 1 169 ? -13.371 -9.145 6.588 1.00 94.00 169 LEU A CA 1
ATOM 1318 C C . LEU A 1 169 ? -13.294 -9.655 5.143 1.00 94.00 169 LEU A C 1
ATOM 1320 O O . LEU A 1 169 ? -12.190 -9.776 4.611 1.00 94.00 169 LEU A O 1
ATOM 1324 N N . ASN A 1 170 ? -14.426 -10.003 4.532 1.00 94.31 170 ASN A N 1
ATOM 1325 C CA . ASN A 1 170 ? -14.461 -10.442 3.141 1.00 94.31 170 ASN A CA 1
ATOM 1326 C C . ASN A 1 170 ? -14.148 -9.275 2.201 1.00 94.31 170 ASN A C 1
ATOM 1328 O O . ASN A 1 170 ? -13.257 -9.436 1.374 1.00 94.31 170 ASN A O 1
ATOM 1332 N N . THR A 1 171 ? -14.753 -8.101 2.408 1.00 93.56 171 THR A N 1
ATOM 1333 C CA . THR A 1 171 ? -14.431 -6.870 1.667 1.00 93.56 171 THR A CA 1
ATOM 1334 C C . THR A 1 171 ? -12.936 -6.561 1.738 1.00 93.56 171 THR A C 1
ATOM 1336 O O . THR A 1 171 ? -12.274 -6.476 0.709 1.00 93.56 171 THR A O 1
ATOM 1339 N N . PHE A 1 172 ? -12.354 -6.554 2.941 1.00 95.81 172 PHE A N 1
ATOM 1340 C CA . PHE A 1 172 ? -10.913 -6.354 3.125 1.00 95.81 172 PHE A CA 1
ATOM 1341 C C . PHE A 1 172 ? -10.059 -7.363 2.334 1.00 95.81 172 PHE A C 1
ATOM 1343 O O . PHE A 1 172 ? -9.025 -7.022 1.761 1.00 95.81 172 PHE A O 1
ATOM 1350 N N . LYS A 1 173 ? -10.465 -8.639 2.303 1.00 97.25 173 LYS A N 1
ATOM 1351 C CA . LYS A 1 173 ? -9.755 -9.682 1.546 1.00 97.25 173 LYS A CA 1
ATOM 1352 C C . LYS A 1 173 ? -9.881 -9.488 0.037 1.00 97.25 173 LYS A C 1
ATOM 1354 O O . LYS A 1 173 ? -8.909 -9.745 -0.672 1.00 97.25 173 LYS A O 1
ATOM 1359 N N . GLU A 1 174 ? -11.051 -9.079 -0.436 1.00 97.19 174 GLU A N 1
ATOM 1360 C CA . GLU A 1 174 ? -11.326 -8.797 -1.844 1.00 97.19 174 GLU A CA 1
ATOM 1361 C C . GLU A 1 174 ? -10.521 -7.591 -2.333 1.00 97.19 174 GLU A C 1
ATOM 1363 O O . GLU A 1 174 ? -9.844 -7.697 -3.353 1.00 97.19 174 GLU A O 1
ATOM 1368 N N . GLU A 1 175 ? -10.477 -6.504 -1.563 1.00 96.94 175 GLU A N 1
ATOM 1369 C CA . GLU A 1 175 ? -9.662 -5.321 -1.864 1.00 96.94 175 GLU A CA 1
ATOM 1370 C C . GLU A 1 175 ? -8.165 -5.667 -1.915 1.00 96.94 175 GLU A C 1
ATOM 1372 O O . GLU A 1 175 ? -7.472 -5.333 -2.877 1.00 96.94 175 GLU A O 1
ATOM 1377 N N . VAL A 1 176 ? -7.650 -6.431 -0.940 1.00 97.81 176 VAL A N 1
ATOM 1378 C CA . VAL A 1 176 ? -6.247 -6.890 -0.974 1.00 97.81 176 VAL A CA 1
ATOM 1379 C C . VAL A 1 176 ? -5.981 -7.788 -2.188 1.00 97.81 176 VAL A C 1
ATOM 1381 O O . VAL A 1 176 ? -4.898 -7.727 -2.780 1.00 97.81 176 VAL A O 1
ATOM 1384 N N . ALA A 1 177 ? -6.942 -8.627 -2.582 1.00 97.38 177 ALA A N 1
ATOM 1385 C CA . ALA A 1 177 ? -6.823 -9.453 -3.780 1.00 97.38 177 ALA A CA 1
ATOM 1386 C C . ALA A 1 177 ? -6.833 -8.608 -5.066 1.00 97.38 177 ALA A C 1
ATOM 1388 O O . ALA A 1 177 ? -6.060 -8.904 -5.981 1.00 97.38 177 ALA A O 1
ATOM 1389 N N . ALA A 1 178 ? -7.634 -7.541 -5.120 1.00 96.94 178 ALA A N 1
ATOM 1390 C CA . ALA A 1 178 ? -7.665 -6.595 -6.230 1.00 96.94 178 ALA A CA 1
ATOM 1391 C C . ALA A 1 178 ? -6.324 -5.859 -6.376 1.00 96.94 178 ALA A C 1
ATOM 1393 O O . ALA A 1 178 ? -5.728 -5.902 -7.453 1.00 96.94 178 ALA A O 1
ATOM 1394 N N . ILE A 1 179 ? -5.772 -5.311 -5.283 1.00 97.12 179 ILE A N 1
ATOM 1395 C CA . ILE A 1 179 ? -4.435 -4.683 -5.277 1.00 97.12 179 ILE A CA 1
ATOM 1396 C C . ILE A 1 179 ? -3.359 -5.678 -5.723 1.00 97.12 179 ILE A C 1
ATOM 1398 O O . ILE A 1 179 ? -2.472 -5.344 -6.513 1.00 97.12 179 ILE A O 1
ATOM 1402 N N . LYS A 1 180 ? -3.436 -6.932 -5.261 1.00 97.19 180 LYS A N 1
ATOM 1403 C CA . LYS A 1 180 ? -2.521 -7.987 -5.713 1.00 97.19 180 LYS A CA 1
ATOM 1404 C C . LYS A 1 180 ? -2.616 -8.210 -7.222 1.00 97.19 180 LYS A C 1
ATOM 1406 O O . LYS A 1 180 ? -1.585 -8.356 -7.878 1.00 97.19 180 LYS A O 1
ATOM 1411 N N . GLY A 1 181 ? -3.832 -8.251 -7.762 1.00 96.94 181 GLY A N 1
ATOM 1412 C CA . GLY A 1 181 ? -4.085 -8.347 -9.197 1.00 96.94 181 GLY A CA 1
ATOM 1413 C C . GLY A 1 181 ? -3.483 -7.171 -9.967 1.00 96.94 181 GLY A C 1
ATOM 1414 O O . GLY A 1 181 ? -2.745 -7.392 -10.929 1.00 96.94 181 GLY A O 1
ATOM 1415 N N . ALA A 1 182 ? -3.711 -5.942 -9.496 1.00 97.12 182 ALA A N 1
ATOM 1416 C CA . ALA A 1 182 ? -3.137 -4.729 -10.074 1.00 97.12 182 ALA A CA 1
ATOM 1417 C C . ALA A 1 182 ? -1.602 -4.790 -10.100 1.00 97.12 182 ALA A C 1
ATOM 1419 O O . ALA A 1 182 ? -0.996 -4.602 -11.156 1.00 97.12 182 ALA A O 1
ATOM 1420 N N . PHE A 1 183 ? -0.969 -5.172 -8.983 1.00 97.56 183 PHE A N 1
ATOM 1421 C CA . PHE A 1 183 ? 0.487 -5.315 -8.900 1.00 97.56 183 PHE A CA 1
ATOM 1422 C C . PHE A 1 183 ? 1.038 -6.367 -9.870 1.00 97.56 183 PHE A C 1
ATOM 1424 O O . PHE A 1 183 ? 2.068 -6.149 -10.505 1.00 97.56 183 PHE A O 1
ATOM 1431 N N . LEU A 1 184 ? 0.357 -7.507 -10.031 1.00 97.00 184 LEU A N 1
ATOM 1432 C CA . LEU A 1 184 ? 0.744 -8.510 -11.030 1.00 97.00 184 LEU A CA 1
ATOM 1433 C C . LEU A 1 184 ? 0.639 -7.958 -12.458 1.00 97.00 184 LEU A C 1
ATOM 1435 O O . LEU A 1 184 ? 1.511 -8.237 -13.280 1.00 97.00 184 LEU A O 1
ATOM 1439 N N . GLY A 1 185 ? -0.376 -7.136 -12.736 1.00 96.00 185 GLY A N 1
ATOM 1440 C CA . GLY A 1 185 ? -0.486 -6.392 -13.989 1.00 96.00 185 GLY A CA 1
ATOM 1441 C C . GLY A 1 185 ? 0.714 -5.470 -14.225 1.00 96.00 185 GLY A C 1
ATOM 1442 O O . GLY A 1 185 ? 1.300 -5.499 -15.307 1.00 96.00 185 GLY A O 1
ATOM 1443 N N . VAL A 1 186 ? 1.148 -4.731 -13.198 1.00 97.06 186 VAL A N 1
ATOM 1444 C CA . VAL A 1 186 ? 2.365 -3.901 -13.256 1.00 97.06 186 VAL A CA 1
ATOM 1445 C C . VAL A 1 186 ? 3.600 -4.755 -13.550 1.00 97.06 186 VAL A C 1
ATOM 1447 O O . VAL A 1 186 ? 4.389 -4.407 -14.422 1.00 97.06 186 VAL A O 1
ATOM 1450 N N . VAL A 1 187 ? 3.770 -5.898 -12.874 1.00 96.12 187 VAL A N 1
ATOM 1451 C CA . VAL A 1 187 ? 4.911 -6.814 -13.089 1.00 96.12 187 VAL A CA 1
ATOM 1452 C C . VAL A 1 187 ? 4.992 -7.303 -14.539 1.00 96.12 187 VAL A C 1
ATOM 1454 O O . VAL A 1 187 ? 6.090 -7.528 -15.055 1.00 96.12 187 VAL A O 1
ATOM 1457 N N . ILE A 1 188 ? 3.848 -7.495 -15.195 1.00 95.69 188 ILE A N 1
ATOM 1458 C CA . ILE A 1 188 ? 3.790 -7.890 -16.604 1.00 95.69 188 ILE A CA 1
ATOM 1459 C C . ILE A 1 188 ? 4.187 -6.709 -17.495 1.00 95.69 188 ILE A C 1
ATOM 1461 O O . ILE A 1 188 ? 5.111 -6.857 -18.296 1.00 95.69 188 ILE A O 1
ATOM 1465 N N . LEU A 1 189 ? 3.551 -5.546 -17.316 1.00 95.38 189 LEU A N 1
ATOM 1466 C CA . LEU A 1 189 ? 3.802 -4.347 -18.126 1.00 95.38 189 LEU A CA 1
ATOM 1467 C C . LEU A 1 189 ? 5.237 -3.837 -17.990 1.00 95.38 189 LEU A C 1
ATOM 1469 O O . LEU A 1 189 ? 5.857 -3.493 -18.988 1.00 95.38 189 LEU A O 1
ATOM 1473 N N . ALA A 1 190 ? 5.818 -3.892 -16.790 1.00 94.69 190 ALA A N 1
ATOM 1474 C CA . ALA A 1 190 ? 7.165 -3.401 -16.501 1.00 94.69 190 ALA A CA 1
ATOM 1475 C C . ALA A 1 190 ? 8.267 -4.050 -17.358 1.00 94.69 190 ALA A C 1
ATOM 1477 O O . ALA A 1 190 ? 9.392 -3.550 -17.408 1.00 94.69 190 ALA A O 1
ATOM 1478 N N . LYS A 1 191 ? 7.975 -5.170 -18.026 1.00 92.31 191 LYS A N 1
ATOM 1479 C CA . LYS A 1 191 ? 8.903 -5.840 -18.941 1.00 92.31 191 LYS A CA 1
ATOM 1480 C C . LYS A 1 191 ? 8.985 -5.180 -20.314 1.00 92.31 191 LYS A C 1
ATOM 1482 O O . LYS A 1 191 ? 10.009 -5.336 -20.972 1.00 92.31 191 LYS A O 1
ATOM 1487 N N . THR A 1 192 ? 7.929 -4.503 -20.751 1.00 87.56 192 THR A N 1
ATOM 1488 C CA . THR A 1 192 ? 7.775 -4.041 -22.139 1.00 87.56 192 THR A CA 1
ATOM 1489 C C . THR A 1 192 ? 7.370 -2.579 -22.237 1.00 87.56 192 THR A C 1
ATOM 1491 O O . THR A 1 192 ? 7.814 -1.900 -23.150 1.00 87.56 192 THR A O 1
ATOM 1494 N N . ASP A 1 193 ? 6.575 -2.088 -21.290 1.00 90.44 193 ASP A N 1
ATOM 1495 C CA . ASP A 1 193 ? 6.033 -0.737 -21.272 1.00 90.44 193 ASP A CA 1
ATOM 1496 C C . ASP A 1 193 ? 6.134 -0.153 -19.858 1.00 90.44 193 ASP A C 1
ATOM 1498 O O . ASP A 1 193 ? 5.311 -0.401 -18.973 1.00 90.44 193 ASP A O 1
ATOM 1502 N N . ALA A 1 194 ? 7.203 0.608 -19.637 1.00 90.69 194 ALA A N 1
ATOM 1503 C CA . ALA A 1 194 ? 7.485 1.201 -18.340 1.00 90.69 194 ALA A CA 1
ATOM 1504 C C . ALA A 1 194 ? 6.541 2.355 -17.982 1.00 90.69 194 ALA A C 1
ATOM 1506 O O . ALA A 1 194 ? 6.281 2.564 -16.798 1.00 90.69 194 ALA A O 1
ATOM 1507 N N . SER A 1 195 ? 6.033 3.087 -18.975 1.00 91.12 195 SER A N 1
ATOM 1508 C CA . SER A 1 195 ? 5.137 4.222 -18.754 1.00 91.12 195 SER A CA 1
ATOM 1509 C C . SER A 1 195 ? 3.776 3.733 -18.275 1.00 91.12 195 SER A C 1
ATOM 1511 O O . SER A 1 195 ? 3.342 4.124 -17.193 1.00 91.12 195 SER A O 1
ATOM 1513 N N . SER A 1 196 ? 3.179 2.776 -18.989 1.00 94.12 196 SER A N 1
ATOM 1514 C CA . SER A 1 196 ? 1.912 2.164 -18.571 1.00 94.12 196 SER A CA 1
ATOM 1515 C C . SER A 1 196 ? 2.051 1.387 -17.256 1.00 94.12 196 SER A C 1
ATOM 1517 O O . SER A 1 196 ? 1.122 1.335 -16.452 1.00 94.12 196 SER A O 1
ATOM 1519 N N . ALA A 1 197 ? 3.219 0.786 -16.992 1.00 96.06 197 ALA A N 1
ATOM 1520 C CA . ALA A 1 197 ? 3.487 0.145 -15.706 1.00 96.06 197 ALA A CA 1
ATOM 1521 C C . ALA A 1 197 ? 3.527 1.149 -14.542 1.00 96.06 197 ALA A C 1
ATOM 1523 O O . ALA A 1 197 ? 3.029 0.832 -13.465 1.00 96.06 197 ALA A O 1
ATOM 1524 N N . LEU A 1 198 ? 4.123 2.331 -14.737 1.00 95.12 198 LEU A N 1
ATOM 1525 C CA . LEU A 1 198 ? 4.153 3.388 -13.723 1.00 95.12 198 LEU A CA 1
ATOM 1526 C C . LEU A 1 198 ? 2.750 3.915 -13.422 1.00 95.12 198 LEU A C 1
ATOM 1528 O O . LEU A 1 198 ? 2.380 3.954 -12.254 1.00 95.12 198 LEU A O 1
ATOM 1532 N N . GLU A 1 199 ? 1.971 4.236 -14.455 1.00 96.44 199 GLU A N 1
ATOM 1533 C CA . GLU A 1 199 ? 0.583 4.699 -14.316 1.00 96.44 199 GLU A CA 1
ATOM 1534 C C . GLU A 1 199 ? -0.261 3.676 -13.548 1.00 96.44 199 GLU A C 1
ATOM 1536 O O . GLU A 1 199 ? -0.824 3.981 -12.501 1.00 96.44 199 GLU A O 1
ATOM 1541 N N . LYS A 1 200 ? -0.225 2.403 -13.962 1.00 97.06 200 LYS A N 1
ATOM 1542 C CA . LYS A 1 200 ? -0.950 1.326 -13.274 1.00 97.06 200 LYS A CA 1
ATOM 1543 C C . LYS A 1 200 ? -0.497 1.131 -11.821 1.00 97.06 200 LYS A C 1
ATOM 1545 O O . LYS A 1 200 ? -1.294 0.761 -10.958 1.00 97.06 200 LYS A O 1
ATOM 1550 N N . LEU A 1 201 ? 0.787 1.341 -11.534 1.00 97.06 201 LEU A N 1
ATOM 1551 C CA . LEU A 1 201 ? 1.315 1.238 -10.176 1.00 97.06 201 LEU A CA 1
ATOM 1552 C C . LEU A 1 201 ? 0.840 2.401 -9.293 1.00 97.06 201 LEU A C 1
ATOM 1554 O O . LEU A 1 201 ? 0.602 2.200 -8.106 1.00 97.06 201 LEU A O 1
ATOM 1558 N N . GLU A 1 202 ? 0.712 3.600 -9.849 1.00 96.12 202 GLU A N 1
ATOM 1559 C CA . GLU A 1 202 ? 0.252 4.792 -9.132 1.00 96.12 202 GLU A CA 1
ATOM 1560 C C . GLU A 1 202 ? -1.262 4.760 -8.917 1.00 96.12 202 GLU A C 1
ATOM 1562 O O . GLU A 1 202 ? -1.714 4.840 -7.774 1.00 96.12 202 GLU A O 1
ATOM 1567 N N . ASP A 1 203 ? -2.022 4.526 -9.981 1.00 96.75 203 ASP A N 1
ATOM 1568 C CA . ASP A 1 203 ? -3.473 4.685 -9.968 1.00 96.75 203 ASP A CA 1
ATOM 1569 C C . ASP A 1 203 ? -4.192 3.451 -9.421 1.00 96.75 203 ASP A C 1
ATOM 1571 O O . ASP A 1 203 ? -5.051 3.563 -8.552 1.00 96.75 203 ASP A O 1
ATOM 1575 N N . GLU A 1 204 ? -3.833 2.251 -9.884 1.00 96.88 204 GLU A N 1
ATOM 1576 C CA . GLU A 1 204 ? -4.542 1.036 -9.464 1.00 96.88 204 GLU A CA 1
ATOM 1577 C C . GLU A 1 204 ? -3.936 0.433 -8.196 1.00 96.88 204 GLU A C 1
ATOM 1579 O O . GLU A 1 204 ? -4.657 0.086 -7.260 1.00 96.88 204 GLU A O 1
ATOM 1584 N N . PHE A 1 205 ? -2.608 0.288 -8.141 1.00 97.31 205 PHE A N 1
ATOM 1585 C CA . PHE A 1 205 ? -1.966 -0.344 -6.989 1.00 97.31 205 PHE A CA 1
ATOM 1586 C C . PHE A 1 205 ? -1.945 0.571 -5.763 1.00 97.31 205 PHE A C 1
ATOM 1588 O O . PHE A 1 205 ? -2.435 0.162 -4.712 1.00 97.31 205 PHE A O 1
ATOM 1595 N N . TYR A 1 206 ? -1.380 1.780 -5.865 1.00 96.81 206 TYR A N 1
ATOM 1596 C CA . TYR A 1 206 ? -1.346 2.702 -4.726 1.00 96.81 206 TYR A CA 1
ATOM 1597 C C . TYR A 1 206 ? -2.682 3.412 -4.500 1.00 96.81 206 TYR A C 1
ATOM 1599 O O . TYR A 1 206 ? -3.030 3.611 -3.338 1.00 96.81 206 TYR A O 1
ATOM 1607 N N . GLY A 1 207 ? -3.453 3.719 -5.548 1.00 95.69 207 GLY A N 1
ATOM 1608 C CA . GLY A 1 207 ? -4.799 4.278 -5.391 1.00 95.69 207 GLY A CA 1
ATOM 1609 C C . GLY A 1 207 ? -5.754 3.346 -4.638 1.00 95.69 207 GLY A C 1
ATOM 1610 O O . GLY A 1 207 ? -6.482 3.803 -3.763 1.00 95.69 207 GLY A O 1
ATOM 1611 N N . GLY A 1 208 ? -5.675 2.028 -4.857 1.00 94.94 208 GLY A N 1
ATOM 1612 C CA . GLY A 1 208 ? -6.488 1.055 -4.113 1.00 94.94 208 GLY A CA 1
ATOM 1613 C C . GLY A 1 208 ? -6.088 0.861 -2.641 1.00 94.94 208 GLY A C 1
ATOM 1614 O O . GLY A 1 208 ? -6.828 0.246 -1.874 1.00 94.94 208 GLY A O 1
ATOM 1615 N N . MET A 1 209 ? -4.922 1.360 -2.203 1.00 95.56 209 MET A N 1
ATOM 1616 C CA . MET A 1 209 ? -4.430 1.139 -0.831 1.00 95.56 209 MET A CA 1
ATOM 1617 C C . MET A 1 209 ? -5.292 1.812 0.235 1.00 95.56 209 MET A C 1
ATOM 1619 O O . MET A 1 209 ? -5.285 1.358 1.384 1.00 95.56 209 MET A O 1
ATOM 1623 N N . ASP A 1 210 ? -5.989 2.891 -0.111 1.00 94.00 210 ASP A N 1
ATOM 1624 C CA . ASP A 1 210 ? -6.832 3.605 0.843 1.00 94.00 210 ASP A CA 1
ATOM 1625 C C . ASP A 1 210 ? -8.094 2.807 1.182 1.00 94.00 210 ASP A C 1
ATOM 1627 O O . ASP A 1 210 ? -8.430 2.710 2.362 1.00 94.00 210 ASP A O 1
ATOM 1631 N N . ASP A 1 211 ? -8.687 2.100 0.219 1.00 93.19 211 ASP A N 1
ATOM 1632 C CA . ASP A 1 211 ? -9.816 1.191 0.466 1.00 93.19 211 ASP A CA 1
ATOM 1633 C C . ASP A 1 211 ? -9.425 0.085 1.457 1.00 93.19 211 ASP A C 1
ATOM 1635 O O . ASP A 1 211 ? -10.052 -0.091 2.505 1.00 93.19 211 ASP A O 1
ATOM 1639 N N . VAL A 1 212 ? -8.274 -0.557 1.223 1.00 94.94 212 VAL A N 1
ATOM 1640 C CA . VAL A 1 212 ? -7.721 -1.579 2.127 1.00 94.94 212 VAL A CA 1
ATOM 1641 C C . VAL A 1 212 ? -7.485 -1.033 3.537 1.00 94.94 212 VAL A C 1
ATOM 1643 O O . VAL A 1 212 ? -7.735 -1.728 4.530 1.00 94.94 212 VAL A O 1
ATOM 1646 N N . ARG A 1 213 ? -6.994 0.207 3.659 1.00 92.75 213 ARG A N 1
ATOM 1647 C CA . ARG A 1 213 ? -6.799 0.861 4.963 1.00 92.75 213 ARG A CA 1
ATOM 1648 C C . ARG A 1 213 ? -8.127 1.158 5.645 1.00 92.75 213 ARG A C 1
ATOM 1650 O O . ARG A 1 213 ? -8.219 0.937 6.852 1.00 92.75 213 ARG A O 1
ATOM 1657 N N . ASN A 1 214 ? -9.127 1.617 4.900 1.00 89.56 214 ASN A N 1
ATOM 1658 C CA . ASN A 1 214 ? -10.458 1.925 5.412 1.00 89.56 214 ASN A CA 1
ATOM 1659 C C . ASN A 1 214 ? -11.130 0.660 5.957 1.00 89.56 214 ASN A C 1
ATOM 1661 O O . ASN A 1 214 ? -11.535 0.631 7.122 1.00 89.56 214 ASN A O 1
ATOM 1665 N N . SER A 1 215 ? -11.129 -0.430 5.187 1.00 90.81 215 SER A N 1
ATOM 1666 C CA . SER A 1 215 ? -11.658 -1.725 5.625 1.00 90.81 215 SER A CA 1
ATOM 1667 C C . SER A 1 215 ? -10.902 -2.287 6.833 1.00 90.81 215 SER A C 1
ATOM 1669 O O . SER A 1 215 ? -11.515 -2.779 7.788 1.00 90.81 215 SER A O 1
ATOM 1671 N N . GLN A 1 216 ? -9.567 -2.168 6.868 1.00 92.06 216 GLN A N 1
ATOM 1672 C CA . GLN A 1 216 ? -8.795 -2.548 8.054 1.00 92.06 216 GLN A CA 1
ATOM 1673 C C . GLN A 1 216 ? -9.190 -1.703 9.276 1.00 92.06 216 GLN A C 1
ATOM 1675 O O . GLN A 1 216 ? -9.390 -2.256 10.362 1.00 92.06 216 GLN A O 1
ATOM 1680 N N . MET A 1 217 ? -9.304 -0.384 9.115 1.00 89.75 217 MET A N 1
ATOM 1681 C CA . MET A 1 217 ? -9.666 0.537 10.190 1.00 89.75 217 MET A CA 1
ATOM 1682 C C . MET A 1 217 ? -11.060 0.227 10.737 1.00 89.75 217 MET A C 1
ATOM 1684 O O . MET A 1 217 ? -11.214 0.133 11.952 1.00 89.75 217 MET A O 1
ATOM 1688 N N . ALA A 1 218 ? -12.044 -0.038 9.876 1.00 87.31 218 ALA A N 1
ATOM 1689 C CA . ALA A 1 218 ? -13.393 -0.429 10.283 1.00 87.31 218 ALA A CA 1
ATOM 1690 C C . ALA A 1 218 ? -13.388 -1.688 11.172 1.00 87.31 218 ALA A C 1
ATOM 1692 O O . ALA A 1 218 ? -14.030 -1.726 12.231 1.00 87.31 218 ALA A O 1
ATOM 1693 N N . ILE A 1 219 ? -12.598 -2.706 10.805 1.00 90.75 219 ILE A N 1
ATOM 1694 C CA . ILE A 1 219 ? -12.437 -3.922 11.619 1.00 90.75 219 ILE A CA 1
ATOM 1695 C C . ILE A 1 219 ? -11.806 -3.592 12.976 1.00 90.75 219 ILE A C 1
ATOM 1697 O O . ILE A 1 219 ? -12.272 -4.066 14.018 1.00 90.75 219 ILE A O 1
ATOM 1701 N N . GLU A 1 220 ? -10.735 -2.797 12.988 1.00 90.31 220 GLU A N 1
ATOM 1702 C CA . GLU A 1 220 ? -10.028 -2.438 14.218 1.00 90.31 220 GLU A CA 1
ATOM 1703 C C . GLU A 1 220 ? -10.892 -1.598 15.161 1.00 90.31 220 GLU A C 1
ATOM 1705 O O . GLU A 1 220 ? -10.962 -1.913 16.353 1.00 90.31 220 GLU A O 1
ATOM 1710 N N . THR A 1 221 ? -11.607 -0.606 14.632 1.00 87.56 221 THR A N 1
ATOM 1711 C CA . THR A 1 221 ? -12.577 0.211 15.365 1.00 87.56 221 THR A CA 1
ATOM 1712 C C . THR A 1 221 ? -13.642 -0.668 15.997 1.00 87.56 221 THR A C 1
ATOM 1714 O O . THR A 1 221 ? -13.826 -0.615 17.210 1.00 87.56 221 THR A O 1
ATOM 1717 N N . THR A 1 222 ? -14.261 -1.576 15.243 1.00 87.81 222 THR A N 1
ATOM 1718 C CA . THR A 1 222 ? -15.314 -2.455 15.782 1.00 87.81 222 THR A CA 1
ATOM 1719 C C . THR A 1 222 ? -14.806 -3.355 16.917 1.00 87.81 222 THR A C 1
ATOM 1721 O O . THR A 1 222 ? -15.472 -3.551 17.945 1.00 87.81 222 THR A O 1
ATOM 1724 N N . ILE A 1 223 ? -13.586 -3.887 16.783 1.00 89.75 223 ILE A N 1
ATOM 1725 C CA . ILE A 1 223 ? -12.941 -4.668 17.848 1.00 89.75 223 ILE A CA 1
ATOM 1726 C C . ILE A 1 223 ? -12.694 -3.796 19.086 1.00 89.75 223 ILE A C 1
ATOM 1728 O O . ILE A 1 223 ? -12.954 -4.239 20.210 1.00 89.75 223 ILE A O 1
ATOM 1732 N N . ASN A 1 224 ? -12.211 -2.568 18.900 1.00 90.38 224 ASN A N 1
ATOM 1733 C CA . ASN A 1 224 ? -11.927 -1.638 19.990 1.00 90.38 224 ASN A CA 1
ATOM 1734 C C . ASN A 1 224 ? -13.210 -1.186 20.699 1.00 90.38 224 ASN A C 1
ATOM 1736 O O . ASN A 1 224 ? -13.253 -1.212 21.930 1.00 90.38 224 ASN A O 1
ATOM 1740 N N . VAL A 1 225 ? -14.281 -0.888 19.957 1.00 88.25 225 VAL A N 1
ATOM 1741 C CA . VAL A 1 225 ? -15.614 -0.585 20.506 1.00 88.25 225 VAL A CA 1
ATOM 1742 C C . VAL A 1 225 ? -16.078 -1.723 21.403 1.00 88.25 225 VAL A C 1
ATOM 1744 O O . VAL A 1 225 ? -16.484 -1.499 22.537 1.00 88.25 225 VAL A O 1
ATOM 1747 N N . THR A 1 226 ? -15.910 -2.972 20.973 1.00 85.25 226 THR A N 1
ATOM 1748 C CA . THR A 1 226 ? -16.288 -4.141 21.781 1.00 85.25 226 THR A CA 1
ATOM 1749 C C . THR A 1 226 ? -15.517 -4.239 23.097 1.00 85.25 226 THR A C 1
ATOM 1751 O O . THR A 1 226 ? -16.078 -4.621 24.131 1.00 85.25 226 THR A O 1
ATOM 1754 N N . GLN A 1 227 ? -14.223 -3.913 23.089 1.00 87.81 227 GLN A N 1
ATOM 1755 C CA . GLN A 1 227 ? -13.436 -3.823 24.321 1.00 87.81 227 GLN A CA 1
ATOM 1756 C C . GLN A 1 227 ? -13.929 -2.665 25.200 1.00 87.81 227 GLN A C 1
ATOM 1758 O O . GLN A 1 227 ? -14.106 -2.852 26.408 1.00 87.81 227 GLN A O 1
ATOM 1763 N N . GLY A 1 228 ? -14.236 -1.520 24.587 1.00 88.69 228 GLY A N 1
ATOM 1764 C CA . GLY A 1 228 ? -14.870 -0.366 25.218 1.00 88.69 228 GLY A CA 1
ATOM 1765 C C . GLY A 1 228 ? -16.181 -0.728 25.914 1.00 88.69 228 GLY A C 1
ATOM 1766 O O . GLY A 1 228 ? -16.325 -0.452 27.100 1.00 88.69 228 GLY A O 1
ATOM 1767 N N . LEU A 1 229 ? -17.079 -1.462 25.251 1.00 88.44 229 LEU A N 1
ATOM 1768 C CA . LEU A 1 229 ? -18.361 -1.911 25.809 1.00 88.44 229 LEU A CA 1
ATOM 1769 C C . LEU A 1 229 ? -18.184 -2.782 27.061 1.00 88.44 229 LEU A C 1
ATOM 1771 O O . LEU A 1 229 ? -18.951 -2.666 28.017 1.00 88.44 229 LEU A O 1
ATOM 1775 N N . ARG A 1 230 ? -17.150 -3.636 27.107 1.00 87.50 230 ARG A N 1
ATOM 1776 C CA . ARG A 1 230 ? -16.839 -4.428 28.315 1.00 87.50 230 ARG A CA 1
ATOM 1777 C C . ARG A 1 230 ? -16.377 -3.549 29.472 1.00 87.50 230 ARG A C 1
ATOM 1779 O O . ARG A 1 230 ? -16.738 -3.824 30.617 1.00 87.50 230 ARG A O 1
ATOM 1786 N N . ASN A 1 231 ? -15.575 -2.529 29.186 1.00 91.38 231 ASN A N 1
ATOM 1787 C CA . ASN A 1 231 ? -15.112 -1.579 30.194 1.00 91.38 231 ASN A CA 1
ATOM 1788 C C . ASN A 1 231 ? -16.270 -0.709 30.688 1.00 91.38 231 ASN A C 1
ATOM 1790 O O . ASN A 1 231 ? -16.467 -0.602 31.897 1.00 91.38 231 ASN A O 1
ATOM 1794 N N . ALA A 1 232 ? -17.097 -0.208 29.773 1.00 91.31 232 ALA A N 1
ATOM 1795 C CA . ALA A 1 232 ? -18.268 0.597 30.080 1.00 91.31 232 ALA A CA 1
ATOM 1796 C C . ALA A 1 232 ? -19.281 -0.173 30.945 1.00 91.31 232 ALA A C 1
ATOM 1798 O O . ALA A 1 232 ? -19.784 0.356 31.929 1.00 91.31 232 ALA A O 1
ATOM 1799 N N . ALA A 1 233 ? -19.494 -1.470 30.689 1.00 90.00 233 ALA A N 1
ATOM 1800 C CA . ALA A 1 233 ? -20.335 -2.312 31.545 1.00 90.00 233 ALA A CA 1
ATOM 1801 C C . ALA A 1 233 ? -19.801 -2.451 32.988 1.00 90.00 233 ALA A C 1
ATOM 1803 O O . ALA A 1 233 ? -20.584 -2.591 33.929 1.00 90.00 233 ALA A O 1
ATOM 1804 N N . ARG A 1 234 ? -18.475 -2.432 33.193 1.00 93.75 234 ARG A N 1
ATOM 1805 C CA . ARG A 1 234 ? -17.873 -2.418 34.541 1.00 93.75 234 ARG A CA 1
ATOM 1806 C C . ARG A 1 234 ? -17.995 -1.044 35.191 1.00 93.75 234 ARG A C 1
ATOM 1808 O O . ARG A 1 234 ? -18.268 -0.963 36.386 1.00 93.75 234 ARG A O 1
ATOM 1815 N N . GLU A 1 235 ? -17.792 0.009 34.408 1.00 93.31 235 GLU A N 1
ATOM 1816 C CA . GLU A 1 235 ? -17.919 1.397 34.844 1.00 93.31 235 GLU A CA 1
ATOM 1817 C C . GLU A 1 235 ? -19.350 1.708 35.297 1.00 93.31 235 GLU A C 1
ATOM 1819 O O . GLU A 1 235 ? -19.524 2.179 36.417 1.00 93.31 235 GLU A O 1
ATOM 1824 N N . ILE A 1 236 ? -20.365 1.304 34.525 1.00 95.00 236 ILE A N 1
ATOM 1825 C CA . ILE A 1 236 ? -21.784 1.389 34.902 1.00 95.00 236 ILE A CA 1
ATOM 1826 C C . ILE A 1 236 ? -22.019 0.791 36.289 1.00 95.00 236 ILE A C 1
ATOM 1828 O O . ILE A 1 236 ? -22.570 1.461 37.155 1.00 95.00 236 ILE A O 1
ATOM 1832 N N . LYS A 1 237 ? -21.548 -0.437 36.551 1.00 96.06 237 LYS A N 1
ATOM 1833 C CA . LYS A 1 237 ? -21.740 -1.086 37.863 1.00 96.06 237 LYS A CA 1
ATOM 1834 C C . LYS A 1 237 ? -21.078 -0.316 39.007 1.00 96.06 237 LYS A C 1
ATOM 1836 O O . LYS A 1 237 ? -21.588 -0.287 40.132 1.00 96.06 237 LYS A O 1
ATOM 1841 N N . LYS A 1 238 ? -19.918 0.289 38.739 1.00 96.12 238 LYS A N 1
ATOM 1842 C CA . LYS A 1 238 ? -19.208 1.130 39.708 1.00 96.12 238 LYS A CA 1
ATOM 1843 C C . LYS A 1 238 ? -20.005 2.403 39.997 1.00 96.12 238 LYS A C 1
ATOM 1845 O O . LYS A 1 238 ? -20.200 2.717 41.168 1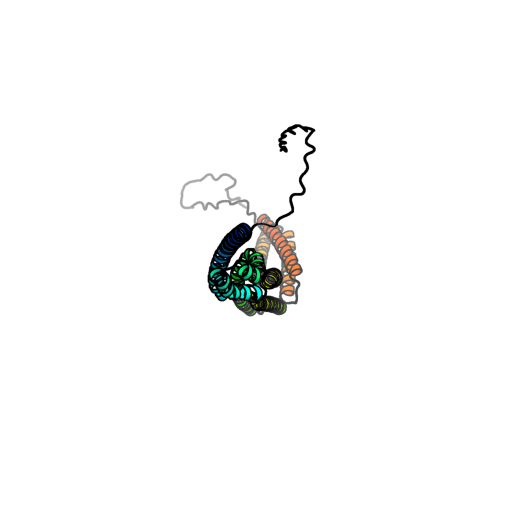.00 96.12 238 LYS A O 1
ATOM 1850 N N . ILE A 1 239 ? -20.496 3.079 38.960 1.00 95.81 239 ILE A N 1
ATOM 1851 C CA . ILE A 1 239 ? -21.303 4.298 39.079 1.00 95.81 239 ILE A CA 1
ATOM 1852 C C . ILE A 1 239 ? -22.618 4.002 39.812 1.00 95.81 239 ILE A C 1
ATOM 1854 O O . ILE A 1 239 ? -22.928 4.687 40.779 1.00 95.81 239 ILE A O 1
ATOM 1858 N N . GLU A 1 240 ? -23.325 2.918 39.476 1.00 96.75 240 GLU A N 1
ATOM 1859 C CA . GLU A 1 240 ? -24.527 2.469 40.204 1.00 96.75 240 GLU A CA 1
ATOM 1860 C C . GLU A 1 240 ? -24.271 2.301 41.708 1.00 96.75 240 GLU A C 1
ATOM 1862 O O . GLU A 1 240 ? -25.095 2.665 42.548 1.00 96.75 240 GLU A O 1
ATOM 1867 N N . SER A 1 241 ? -23.116 1.735 42.063 1.00 96.88 241 SER A N 1
ATOM 1868 C CA . SER A 1 241 ? -22.727 1.549 43.461 1.00 96.88 241 SER A CA 1
ATOM 1869 C C . SER A 1 241 ? -22.425 2.884 44.149 1.00 96.88 241 SER A C 1
ATOM 1871 O O . SER A 1 241 ? -22.776 3.059 45.314 1.00 96.88 241 SER A O 1
ATOM 1873 N N . GLN A 1 242 ? -21.803 3.833 43.442 1.00 95.69 242 GLN A N 1
ATOM 1874 C CA . GLN A 1 242 ? -21.536 5.182 43.949 1.00 95.69 242 GLN A CA 1
ATOM 1875 C C . GLN A 1 242 ? -22.831 5.983 44.142 1.00 95.69 242 GLN A C 1
ATOM 1877 O O . GLN A 1 242 ? -23.007 6.565 45.211 1.00 95.69 242 GLN A O 1
ATOM 1882 N N . ILE A 1 243 ? -23.760 5.937 43.183 1.00 95.81 243 ILE A N 1
ATOM 1883 C CA . ILE A 1 243 ? -25.096 6.547 43.288 1.00 95.81 243 ILE A CA 1
ATOM 1884 C C . ILE A 1 243 ? -25.827 6.009 44.523 1.00 95.81 243 ILE A C 1
ATOM 1886 O O . ILE A 1 243 ? -26.260 6.788 45.366 1.00 95.81 243 ILE A O 1
ATOM 1890 N N . LYS A 1 244 ? -25.842 4.685 44.738 1.00 96.19 244 LYS A N 1
ATOM 1891 C CA . LYS A 1 244 ? -26.443 4.082 45.946 1.00 96.19 244 LYS A CA 1
ATOM 1892 C C . LYS A 1 244 ? -25.820 4.587 47.251 1.00 96.19 244 LYS A C 1
ATOM 1894 O O . LYS A 1 244 ? -26.510 4.696 48.264 1.00 96.19 244 LYS A O 1
ATOM 1899 N N . ILE A 1 245 ? -24.514 4.858 47.270 1.00 95.06 245 ILE A N 1
ATOM 1900 C CA . ILE A 1 245 ? -23.835 5.429 48.445 1.00 95.06 245 ILE A CA 1
ATOM 1901 C C . ILE A 1 245 ? -24.259 6.888 48.658 1.00 95.06 245 ILE A C 1
ATOM 1903 O O . ILE A 1 245 ? -24.517 7.272 49.797 1.00 95.06 245 ILE A O 1
ATOM 1907 N N . LEU A 1 246 ? -24.347 7.687 47.593 1.00 94.25 246 LEU A N 1
ATOM 1908 C CA . LEU A 1 246 ? -24.788 9.087 47.638 1.00 94.25 246 LEU A CA 1
ATOM 1909 C C . LEU A 1 246 ? -26.247 9.207 48.101 1.00 94.25 246 LEU A C 1
ATOM 1911 O O . LEU A 1 246 ? -26.536 9.980 49.013 1.00 94.25 246 LEU A O 1
ATOM 1915 N N . GLN A 1 247 ? -27.130 8.345 47.596 1.00 94.38 247 GLN A N 1
ATOM 1916 C CA . GLN A 1 247 ? -28.528 8.249 48.026 1.00 94.38 247 GLN A CA 1
ATOM 1917 C C . GLN A 1 247 ? -28.652 7.910 49.515 1.00 94.38 247 GLN A C 1
ATOM 1919 O O . GLN A 1 247 ? -29.420 8.540 50.240 1.00 94.38 247 GLN A O 1
ATOM 1924 N N . LYS A 1 248 ? -27.842 6.967 50.025 1.00 95.44 248 LYS A N 1
ATOM 1925 C CA . LYS A 1 248 ? -27.782 6.672 51.472 1.00 95.44 248 LYS A CA 1
ATOM 1926 C C . LYS A 1 248 ? -27.324 7.874 52.301 1.00 95.44 248 LYS A C 1
ATOM 1928 O O . LYS A 1 248 ? -27.729 8.002 53.453 1.00 95.44 248 LYS A O 1
ATOM 1933 N N . LYS A 1 249 ? -26.496 8.749 51.724 1.00 93.69 249 LYS A N 1
ATOM 1934 C CA . LYS A 1 249 ? -26.081 10.028 52.318 1.00 93.69 249 LYS A CA 1
ATOM 1935 C C . LYS A 1 249 ? -27.092 11.161 52.088 1.00 93.69 249 LYS A C 1
ATOM 1937 O O . LYS A 1 249 ? -26.818 12.277 52.511 1.00 93.69 249 LYS A O 1
ATOM 1942 N N . LYS A 1 250 ? -28.245 10.879 51.469 1.00 94.31 250 LYS A N 1
ATOM 1943 C CA . LYS A 1 250 ? -29.300 11.848 51.127 1.00 94.31 250 LYS A CA 1
ATOM 1944 C C . LYS A 1 250 ? -28.829 12.983 50.203 1.00 94.31 250 LYS A C 1
ATOM 1946 O O . LYS A 1 250 ? -29.340 14.093 50.292 1.00 94.31 250 LYS A O 1
ATOM 1951 N N . ILE A 1 251 ? -27.848 12.709 49.343 1.00 93.06 251 ILE A N 1
ATOM 1952 C CA . ILE A 1 251 ? -27.431 13.616 48.264 1.00 93.06 251 ILE A CA 1
ATOM 1953 C C . ILE A 1 251 ? -28.352 13.370 47.063 1.00 93.06 251 ILE A C 1
ATOM 1955 O O . ILE A 1 251 ? -28.656 12.213 46.772 1.00 93.06 251 ILE A O 1
ATOM 1959 N N . ASP A 1 252 ? -28.792 14.435 46.389 1.00 94.62 252 ASP A N 1
ATOM 1960 C CA . ASP A 1 252 ? -29.615 14.335 45.178 1.00 94.62 252 ASP A CA 1
ATOM 1961 C C . ASP A 1 252 ? -28.806 13.733 44.016 1.00 94.62 252 ASP A C 1
ATOM 1963 O O . ASP A 1 252 ? -27.707 14.196 43.706 1.00 94.62 252 ASP A O 1
ATOM 1967 N N . THR A 1 253 ? -29.333 12.671 43.403 1.00 95.69 253 THR A N 1
ATOM 1968 C CA . THR A 1 253 ? -28.686 11.923 42.315 1.00 95.69 253 THR A CA 1
ATOM 1969 C C . THR A 1 253 ? -29.477 11.919 41.012 1.00 95.69 253 THR A C 1
ATOM 1971 O O . THR A 1 253 ? -29.033 11.250 40.082 1.00 95.69 253 THR A O 1
ATOM 1974 N N . GLY A 1 254 ? -30.599 12.645 40.912 1.00 96.19 254 GLY A N 1
ATOM 1975 C CA . GLY A 1 254 ? -31.533 12.519 39.783 1.00 96.19 254 GLY A CA 1
ATOM 1976 C C . GLY A 1 254 ? -30.866 12.652 38.409 1.00 96.19 254 GLY A C 1
ATOM 1977 O O . GLY A 1 254 ? -30.924 11.735 37.597 1.00 96.19 254 GLY A O 1
ATOM 1978 N N . GLU A 1 255 ? -30.109 13.731 38.192 1.00 95.62 255 GLU A N 1
ATOM 1979 C CA . GLU A 1 255 ? -29.400 13.973 36.923 1.00 95.62 255 GLU A CA 1
ATOM 1980 C C . GLU A 1 255 ? -28.350 12.887 36.604 1.00 95.62 255 GLU A C 1
ATOM 1982 O O . GLU A 1 255 ? -28.187 12.480 35.454 1.00 95.62 255 GLU A O 1
ATOM 1987 N N . ALA A 1 256 ? -27.651 12.366 37.620 1.00 96.06 256 ALA A N 1
ATOM 1988 C CA . ALA A 1 256 ? -26.681 11.286 37.430 1.00 96.06 256 ALA A CA 1
ATOM 1989 C C . ALA A 1 256 ? -27.366 9.952 37.085 1.00 96.06 256 ALA A C 1
ATOM 1991 O O . ALA A 1 256 ? -26.810 9.148 36.336 1.00 96.06 256 ALA A O 1
ATOM 1992 N N . GLU A 1 257 ? -28.564 9.705 37.619 1.00 97.38 257 GLU A N 1
ATOM 1993 C CA . GLU A 1 257 ? -29.376 8.534 37.285 1.00 97.38 257 GLU A CA 1
ATOM 1994 C C . GLU A 1 257 ? -29.912 8.607 35.853 1.00 97.38 257 GLU A C 1
ATOM 1996 O O . GLU A 1 257 ? -29.834 7.604 35.139 1.00 97.38 257 GLU A O 1
ATOM 2001 N N . ASP A 1 258 ? -30.350 9.787 35.408 1.00 97.50 258 ASP A N 1
ATOM 2002 C CA . ASP A 1 258 ? -30.805 10.027 34.034 1.00 97.50 258 ASP A CA 1
ATOM 2003 C C . ASP A 1 258 ? -29.663 9.840 33.024 1.00 97.50 258 ASP A C 1
ATOM 2005 O O . ASP A 1 258 ? -29.790 9.071 32.068 1.00 97.50 258 ASP A O 1
ATOM 2009 N N . LEU A 1 259 ? -28.498 10.453 33.268 1.00 96.69 259 LEU A N 1
ATOM 2010 C CA . LEU A 1 259 ? -27.306 10.277 32.428 1.00 96.69 259 LEU A CA 1
ATOM 2011 C C . LEU A 1 259 ? -26.842 8.813 32.386 1.00 96.69 259 LEU A C 1
ATOM 2013 O O . LEU A 1 259 ? -26.467 8.300 31.329 1.00 96.69 259 LEU A O 1
ATOM 2017 N N . LEU A 1 260 ? -26.899 8.108 33.520 1.00 97.06 260 LEU A N 1
ATOM 2018 C CA . LEU A 1 260 ? -26.581 6.683 33.579 1.00 97.06 260 LEU A CA 1
ATOM 2019 C C . LEU A 1 260 ? -27.589 5.837 32.785 1.00 97.06 260 LEU A C 1
ATOM 2021 O O . LEU A 1 260 ? -27.189 4.854 32.155 1.00 97.06 260 LEU A O 1
ATOM 2025 N N . ALA A 1 261 ? -28.878 6.182 32.816 1.00 97.62 261 ALA A N 1
ATOM 2026 C CA . ALA A 1 261 ? -29.908 5.506 32.034 1.00 97.62 261 ALA A CA 1
ATOM 2027 C C . ALA A 1 261 ? -29.683 5.706 30.527 1.00 97.62 261 ALA A C 1
ATOM 2029 O O . ALA A 1 261 ? -29.677 4.719 29.785 1.00 97.62 261 ALA A O 1
ATOM 2030 N N . THR A 1 262 ? -29.390 6.935 30.096 1.00 97.06 262 THR A N 1
ATOM 2031 C CA . THR A 1 262 ? -29.025 7.257 28.707 1.00 97.06 262 THR A CA 1
ATOM 2032 C C . THR A 1 262 ? -27.795 6.467 28.260 1.00 97.06 262 THR A C 1
ATOM 2034 O O . THR A 1 262 ? -27.848 5.753 27.258 1.00 97.06 262 THR A O 1
ATOM 2037 N N . MET A 1 263 ? -26.723 6.478 29.061 1.00 95.31 263 MET A N 1
ATOM 2038 C CA . MET A 1 263 ? -25.492 5.737 28.765 1.00 95.31 263 MET A CA 1
ATOM 2039 C C . MET A 1 263 ? -25.742 4.225 28.643 1.00 95.31 263 MET A C 1
ATOM 2041 O O . MET A 1 263 ? -25.183 3.561 27.768 1.00 95.31 263 MET A O 1
ATOM 2045 N N . LYS A 1 264 ? -26.594 3.648 29.505 1.00 96.38 264 LYS A N 1
ATOM 2046 C CA . LYS A 1 264 ? -26.995 2.234 29.405 1.00 96.38 264 LYS A CA 1
ATOM 2047 C C . LYS A 1 264 ? -27.744 1.940 28.107 1.00 96.38 264 LYS A C 1
ATOM 2049 O O . LYS A 1 264 ? -27.491 0.891 27.516 1.00 96.38 264 LYS A O 1
ATOM 2054 N N . GLY A 1 265 ? -28.638 2.837 27.688 1.00 95.81 265 GLY A N 1
ATOM 2055 C CA . GLY A 1 265 ? -29.362 2.744 26.420 1.00 95.81 265 GLY A CA 1
ATOM 2056 C C . GLY A 1 265 ? -28.407 2.710 25.228 1.00 95.81 265 GLY A C 1
ATOM 2057 O O . GLY A 1 265 ? -28.394 1.727 24.490 1.00 95.81 265 GLY A O 1
ATOM 2058 N N . GLN A 1 266 ? -27.521 3.702 25.128 1.00 94.31 266 GLN A N 1
ATOM 2059 C CA . GLN A 1 266 ? -26.517 3.800 24.058 1.00 94.31 266 GLN A CA 1
ATOM 2060 C C . GLN A 1 266 ? -25.578 2.583 24.023 1.00 94.31 266 GLN A C 1
ATOM 2062 O O . GLN A 1 266 ? -25.253 2.051 22.966 1.00 94.31 266 GLN A O 1
ATOM 2067 N N . ILE A 1 267 ? -25.165 2.064 25.185 1.00 93.38 267 ILE A N 1
ATOM 2068 C CA . ILE A 1 267 ? -24.342 0.844 25.250 1.00 93.38 267 ILE A CA 1
ATOM 2069 C C . ILE A 1 267 ? -25.115 -0.391 24.785 1.00 93.38 267 ILE A C 1
ATOM 2071 O O . ILE A 1 267 ? -24.519 -1.282 24.177 1.00 93.38 267 ILE A O 1
ATOM 2075 N N . 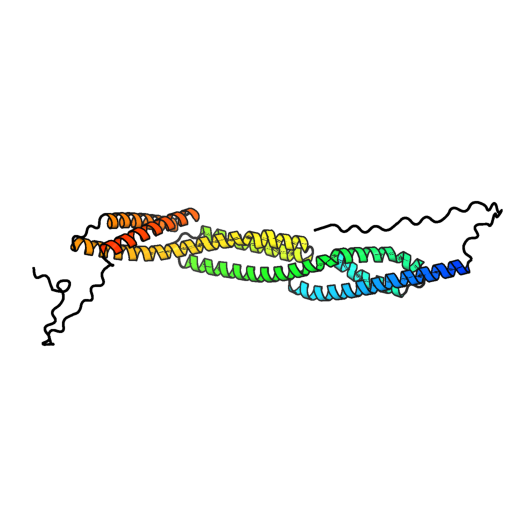ALA A 1 268 ? -26.413 -0.485 25.081 1.00 92.62 268 ALA A N 1
ATOM 2076 C CA . ALA A 1 268 ? -27.247 -1.583 24.603 1.00 92.62 268 ALA A CA 1
ATOM 2077 C C . ALA A 1 268 ? -27.425 -1.522 23.078 1.00 92.62 268 ALA A C 1
ATOM 2079 O O . ALA A 1 268 ? -27.310 -2.556 22.420 1.00 92.62 268 ALA A O 1
ATOM 2080 N N . GLU A 1 269 ? -27.621 -0.325 22.529 1.00 92.38 269 GLU A N 1
ATOM 2081 C CA . GLU A 1 269 ? -27.683 -0.067 21.090 1.00 92.38 269 GLU A CA 1
ATOM 2082 C C . GLU A 1 269 ? -26.371 -0.451 20.395 1.00 92.38 269 GLU A C 1
ATOM 2084 O O . GLU A 1 269 ? -26.374 -1.316 19.519 1.00 92.38 269 GLU A O 1
ATOM 2089 N N . LEU A 1 270 ? -25.222 0.033 20.886 1.00 91.62 270 LEU A N 1
ATOM 2090 C CA . LEU A 1 270 ? -23.900 -0.364 20.383 1.00 91.62 270 LEU A CA 1
ATOM 2091 C C . LEU A 1 270 ? -23.683 -1.880 20.438 1.00 91.62 270 LEU A C 1
ATOM 2093 O O . LEU A 1 270 ? -23.114 -2.466 19.519 1.00 91.62 270 LEU A O 1
ATOM 2097 N N . GLN A 1 271 ? -24.130 -2.547 21.507 1.00 89.56 271 GLN A N 1
ATOM 2098 C CA . GLN A 1 271 ? -24.032 -4.005 21.621 1.00 89.56 271 GLN A CA 1
ATOM 2099 C C . GLN A 1 271 ? -24.882 -4.751 20.594 1.00 89.56 271 GLN A C 1
ATOM 2101 O O . GLN A 1 271 ? -24.525 -5.880 20.246 1.00 89.56 271 GLN A O 1
ATOM 2106 N N . GLN A 1 272 ? -26.020 -4.194 20.184 1.00 90.25 272 GLN A N 1
ATOM 2107 C CA . GLN A 1 272 ? -26.852 -4.768 19.131 1.00 90.25 272 GLN A CA 1
ATOM 2108 C C . GLN A 1 272 ? -26.224 -4.515 17.763 1.00 90.25 272 GLN A C 1
ATOM 2110 O O . GLN A 1 272 ? -26.065 -5.465 16.996 1.00 90.25 272 GLN A O 1
ATOM 2115 N N . LEU A 1 273 ? -25.766 -3.287 17.519 1.00 89.62 273 LEU A N 1
ATOM 2116 C CA . LEU A 1 273 ? -25.159 -2.869 16.263 1.00 89.62 273 LEU A CA 1
ATOM 2117 C C . LEU A 1 273 ? -23.949 -3.739 15.894 1.00 89.62 273 LEU A C 1
ATOM 2119 O O . LEU A 1 273 ? -23.943 -4.379 14.847 1.00 89.62 273 LEU A O 1
ATOM 2123 N N . VAL A 1 274 ? -22.982 -3.911 16.807 1.00 88.62 274 VAL A N 1
ATOM 2124 C CA . VAL A 1 274 ? -21.762 -4.712 16.540 1.00 88.62 274 VAL A CA 1
ATOM 2125 C C . VAL A 1 274 ? -22.008 -6.227 16.403 1.00 88.62 274 VAL A C 1
ATOM 2127 O O . VAL A 1 274 ? -21.102 -6.986 16.039 1.00 88.62 274 VAL A O 1
ATOM 2130 N N . LYS A 1 275 ? -23.214 -6.703 16.740 1.00 86.31 275 LYS A N 1
ATOM 2131 C CA . LYS A 1 275 ? -23.646 -8.094 16.517 1.00 86.31 275 LYS A CA 1
ATOM 2132 C C . LYS A 1 275 ? -24.390 -8.267 15.192 1.00 86.31 275 LYS A C 1
ATOM 2134 O O . LYS A 1 275 ? -24.443 -9.390 14.694 1.00 86.31 275 LYS A O 1
ATOM 2139 N N . GLY A 1 276 ? -24.989 -7.200 14.667 1.00 84.31 276 GLY A N 1
ATOM 2140 C CA . GLY A 1 276 ? -25.718 -7.179 13.402 1.00 84.31 276 GLY A CA 1
ATOM 2141 C C . GLY A 1 276 ? -24.821 -6.860 12.207 1.00 84.31 276 GLY A C 1
ATOM 2142 O O . GLY A 1 276 ? -23.597 -6.857 12.316 1.00 84.31 276 GLY A O 1
ATOM 2143 N N . LYS A 1 277 ? -25.438 -6.621 11.046 1.00 79.56 277 LYS A N 1
ATOM 2144 C CA . LYS A 1 277 ? -24.802 -5.783 10.020 1.00 79.56 277 LYS A CA 1
ATOM 2145 C C . LYS A 1 277 ? -24.892 -4.338 10.495 1.00 79.56 277 LYS A C 1
ATOM 2147 O O . LYS A 1 277 ? -25.923 -3.961 11.046 1.00 79.56 277 LYS A O 1
ATOM 2152 N N . PHE A 1 278 ? -23.841 -3.570 10.269 1.00 82.69 278 PHE A N 1
ATOM 2153 C CA . PHE A 1 278 ? -23.790 -2.168 10.646 1.00 82.69 278 PHE A CA 1
ATOM 2154 C C . PHE A 1 278 ? -23.006 -1.378 9.613 1.00 82.69 278 PHE A C 1
ATOM 2156 O O . PHE A 1 278 ? -22.128 -1.928 8.940 1.00 82.69 278 PHE A O 1
ATOM 2163 N N . ASP A 1 279 ? -23.332 -0.097 9.523 1.00 82.31 279 ASP A N 1
ATOM 2164 C CA . ASP A 1 279 ? -22.534 0.877 8.805 1.00 82.31 279 ASP A CA 1
ATOM 2165 C C . ASP A 1 279 ? -21.422 1.430 9.716 1.00 82.31 279 ASP A C 1
ATOM 2167 O O . ASP A 1 279 ? -21.603 1.602 10.927 1.00 82.31 279 ASP A O 1
ATOM 2171 N N . ALA A 1 280 ? -20.232 1.648 9.155 1.00 77.06 280 ALA A N 1
ATOM 2172 C CA . ALA A 1 280 ? -19.082 2.089 9.939 1.00 77.06 280 ALA A CA 1
ATOM 2173 C C . ALA A 1 280 ? -19.233 3.536 10.438 1.00 77.06 280 ALA A C 1
ATOM 2175 O O . ALA A 1 280 ? -18.774 3.835 11.541 1.00 77.06 280 ALA A O 1
ATOM 2176 N N . GLU A 1 281 ? -19.880 4.411 9.666 1.00 82.69 281 GLU A N 1
ATOM 2177 C CA . GLU A 1 281 ? -20.142 5.801 10.048 1.00 82.69 281 GLU A CA 1
ATOM 2178 C C . GLU A 1 281 ? -21.207 5.858 11.149 1.00 82.69 281 GLU A C 1
ATOM 2180 O O . GLU A 1 281 ? -21.022 6.550 12.151 1.00 82.69 281 GLU A O 1
ATOM 2185 N N . GLU A 1 282 ? -22.262 5.046 11.034 1.00 87.25 282 GLU A N 1
ATOM 2186 C CA . GLU A 1 282 ? -23.281 4.886 12.083 1.00 87.25 282 GLU A CA 1
ATOM 2187 C C . GLU A 1 282 ? -22.664 4.403 13.408 1.00 87.25 282 GLU A C 1
ATOM 2189 O O . GLU A 1 282 ? -22.947 4.949 14.478 1.00 87.25 282 GLU A O 1
ATOM 2194 N N . LEU A 1 283 ? -21.761 3.414 13.347 1.00 86.12 283 LEU A N 1
ATOM 2195 C CA . LEU A 1 283 ? -21.041 2.932 14.527 1.00 86.12 283 LEU A CA 1
ATOM 2196 C C . LEU A 1 283 ? -20.226 4.050 15.190 1.00 86.12 283 LEU A C 1
ATOM 2198 O O . LEU A 1 283 ? -20.193 4.122 16.419 1.00 86.12 283 LEU A O 1
ATOM 2202 N N . ILE A 1 284 ? -19.555 4.896 14.403 1.00 84.75 284 ILE A N 1
ATOM 2203 C CA . ILE A 1 284 ? -18.753 6.010 14.923 1.00 84.75 284 ILE A CA 1
ATOM 2204 C C . ILE A 1 284 ? -19.651 7.034 15.621 1.00 84.75 284 ILE A C 1
ATOM 2206 O O . ILE A 1 284 ? -19.363 7.384 16.765 1.00 84.75 284 ILE A O 1
ATOM 2210 N N . ALA A 1 285 ? -20.760 7.437 14.997 1.00 89.06 285 ALA A N 1
ATOM 2211 C CA . ALA A 1 285 ? -21.682 8.421 15.565 1.00 89.06 285 ALA A CA 1
ATOM 2212 C C . ALA A 1 285 ? -22.201 7.997 16.954 1.00 89.06 285 ALA A C 1
ATOM 2214 O O . ALA A 1 285 ? -22.094 8.745 17.925 1.00 89.06 285 ALA A O 1
ATOM 2215 N N . ILE A 1 286 ? -22.663 6.750 17.097 1.00 90.00 286 ILE A N 1
ATOM 2216 C CA . ILE A 1 286 ? -23.192 6.260 18.383 1.00 90.00 286 ILE A CA 1
ATOM 2217 C C . ILE A 1 286 ? -22.072 6.130 19.434 1.00 90.00 286 ILE A C 1
ATOM 2219 O O . ILE A 1 286 ? -22.296 6.333 20.632 1.00 90.00 286 ILE A O 1
ATOM 2223 N N . VAL A 1 287 ? -20.843 5.800 19.019 1.00 90.06 287 VAL A N 1
ATOM 2224 C CA . VAL A 1 287 ? -19.682 5.771 19.925 1.00 90.06 287 VAL A CA 1
ATOM 2225 C C . VAL A 1 287 ? -19.358 7.168 20.454 1.00 90.06 287 VAL A C 1
ATOM 2227 O O . VAL A 1 287 ? -19.054 7.297 21.644 1.00 90.06 287 VAL A O 1
ATOM 2230 N N . GLU A 1 288 ? -19.427 8.195 19.609 1.00 91.38 288 GLU A N 1
ATOM 2231 C CA . GLU A 1 288 ? -19.210 9.591 20.000 1.00 91.38 288 GLU A CA 1
ATOM 2232 C C . GLU A 1 288 ? -20.282 10.068 20.989 1.00 91.38 288 GLU A C 1
ATOM 2234 O O . GLU A 1 288 ? -19.938 10.582 22.058 1.00 91.38 288 GLU A O 1
ATOM 2239 N N . ASP A 1 289 ? -21.557 9.781 20.718 1.00 92.31 289 ASP A N 1
ATOM 2240 C CA . ASP A 1 289 ? -22.675 10.114 21.613 1.00 92.31 289 ASP A CA 1
ATOM 2241 C C . ASP A 1 289 ? -22.556 9.424 22.983 1.00 92.31 289 ASP A C 1
ATOM 2243 O O . ASP A 1 289 ? -22.754 10.037 24.045 1.00 92.31 289 ASP A O 1
ATOM 2247 N N . ALA A 1 290 ? -22.176 8.142 22.987 1.00 92.38 290 ALA A N 1
ATOM 2248 C CA . ALA A 1 290 ? -21.928 7.391 24.214 1.00 92.38 290 ALA A CA 1
ATOM 2249 C C . ALA A 1 290 ? -20.740 7.960 25.006 1.00 92.38 290 ALA A C 1
ATOM 2251 O O . ALA A 1 290 ? -20.751 7.971 26.242 1.00 92.38 290 ALA A O 1
ATOM 2252 N N . TYR A 1 291 ? -19.707 8.441 24.311 1.00 91.69 291 TYR A N 1
ATOM 2253 C CA . TYR A 1 291 ? -18.541 9.052 24.938 1.00 91.69 291 TYR A CA 1
ATOM 2254 C C . TYR A 1 291 ? -18.870 10.412 25.562 1.00 91.69 291 TYR A C 1
ATOM 2256 O O . TYR A 1 291 ? -18.482 10.651 26.709 1.00 91.69 291 TYR A O 1
ATOM 2264 N N . ALA A 1 292 ? -19.626 11.258 24.859 1.00 94.44 292 ALA A N 1
ATOM 2265 C CA . ALA A 1 292 ? -20.109 12.535 25.380 1.00 94.44 292 ALA A CA 1
ATOM 2266 C C . ALA A 1 292 ? -20.959 12.328 26.646 1.00 94.44 292 ALA A C 1
ATOM 2268 O O . ALA A 1 292 ? -20.687 12.916 27.693 1.00 94.44 292 ALA A O 1
ATOM 2269 N N . THR A 1 293 ? -21.910 11.390 26.605 1.00 95.12 293 THR A N 1
ATOM 2270 C CA . THR A 1 293 ? -22.759 11.046 27.761 1.00 95.12 293 THR A CA 1
ATOM 2271 C C . THR A 1 293 ? -21.933 10.548 28.946 1.00 95.12 293 THR A C 1
ATOM 2273 O O . THR A 1 293 ? -22.172 10.936 30.092 1.00 95.12 293 THR A O 1
ATOM 2276 N N . ARG A 1 294 ? -20.907 9.725 28.687 1.00 93.50 294 ARG A N 1
ATOM 2277 C CA . ARG A 1 294 ? -19.968 9.282 29.724 1.00 93.50 294 ARG A CA 1
ATOM 2278 C C . ARG A 1 294 ? -19.229 10.460 30.359 1.00 93.50 294 ARG A C 1
ATOM 2280 O O . ARG A 1 294 ? -19.051 10.451 31.574 1.00 93.50 294 ARG A O 1
ATOM 2287 N N . GLN A 1 295 ? -18.766 11.430 29.571 1.00 94.56 295 GLN A N 1
ATOM 2288 C CA . GLN A 1 295 ? -18.066 12.605 30.100 1.00 94.56 295 GLN A CA 1
ATOM 2289 C C . GLN A 1 295 ? -18.971 13.416 31.027 1.00 94.56 295 GLN A C 1
ATOM 2291 O O . GLN A 1 295 ? -18.591 13.637 32.176 1.00 94.56 295 GLN A O 1
ATOM 2296 N N . TYR A 1 296 ? -20.195 13.732 30.595 1.00 94.88 296 TYR A N 1
ATOM 2297 C CA . TYR A 1 296 ? -21.167 14.435 31.438 1.00 94.88 296 TYR A CA 1
ATOM 2298 C C . TYR A 1 296 ? -21.479 13.671 32.727 1.00 94.88 296 TYR A C 1
ATOM 2300 O O . TYR A 1 296 ? -21.495 14.244 33.817 1.00 94.88 296 TYR A O 1
ATOM 2308 N N . LEU A 1 297 ? -21.646 12.348 32.637 1.00 94.88 297 LEU A N 1
ATOM 2309 C CA . LEU A 1 297 ? -21.859 11.511 33.814 1.00 94.88 297 LEU A CA 1
ATOM 2310 C C . LEU A 1 297 ? -20.652 11.538 34.764 1.00 94.88 297 LEU A C 1
ATOM 2312 O O . LEU A 1 297 ? -20.824 11.608 35.979 1.00 94.88 297 LEU A O 1
ATOM 2316 N N . GLN A 1 298 ? -19.425 11.487 34.241 1.00 93.00 298 GLN A N 1
ATOM 2317 C CA . GLN A 1 298 ? -18.212 11.555 35.058 1.00 93.00 298 GLN A CA 1
ATOM 2318 C C . GLN A 1 298 ? -18.071 12.906 35.764 1.00 93.00 298 GLN A C 1
ATOM 2320 O O . GLN A 1 298 ? -17.748 12.923 36.952 1.00 93.00 298 GLN A O 1
ATOM 2325 N N . GLU A 1 299 ? -18.334 14.011 35.067 1.00 94.69 299 GLU A N 1
ATOM 2326 C CA . GLU A 1 299 ? -18.336 15.361 35.638 1.00 94.69 299 GLU A CA 1
ATOM 2327 C C . GLU A 1 299 ? -19.365 15.469 36.765 1.00 94.69 299 GLU A C 1
ATOM 2329 O O . GLU A 1 299 ? -19.017 15.857 37.885 1.00 94.69 299 GLU A O 1
ATOM 2334 N N . LYS A 1 300 ? -20.594 14.993 36.528 1.00 94.31 300 LYS A N 1
ATOM 2335 C CA . LYS A 1 300 ? -21.644 15.002 37.549 1.00 94.31 300 LYS A CA 1
ATOM 2336 C C . LYS A 1 300 ? -21.285 14.151 38.762 1.00 94.31 300 LYS A C 1
ATOM 2338 O O . LYS A 1 300 ? -21.466 14.563 39.906 1.00 94.31 300 LYS A O 1
ATOM 2343 N N . MET A 1 301 ? -20.718 12.967 38.542 1.00 93.69 301 MET A N 1
ATOM 2344 C CA . MET A 1 301 ? -20.273 12.105 39.636 1.00 93.69 301 MET A CA 1
ATOM 2345 C C . MET A 1 301 ? -19.128 12.732 40.444 1.00 93.69 301 MET A C 1
ATOM 2347 O O . MET A 1 301 ? -19.072 12.531 41.657 1.00 93.69 301 MET A O 1
ATOM 2351 N N . GLN A 1 302 ? -18.223 13.490 39.818 1.00 92.38 302 GLN A N 1
ATOM 2352 C CA . GLN A 1 302 ? -17.160 14.216 40.526 1.00 92.38 302 GLN A CA 1
ATOM 2353 C C . GLN A 1 302 ? -17.709 15.369 41.372 1.00 92.38 302 GLN A C 1
ATOM 2355 O O . GLN A 1 302 ? -17.265 15.538 42.513 1.00 92.38 302 GLN A O 1
ATOM 2360 N N . GLU A 1 303 ? -18.687 16.108 40.841 1.00 91.19 303 GLU A N 1
ATOM 2361 C CA . GLU A 1 303 ? -19.422 17.151 41.563 1.00 91.19 303 GLU A CA 1
ATOM 2362 C C . GLU A 1 303 ? -20.090 16.565 42.820 1.00 91.19 303 GLU A C 1
ATOM 2364 O O . GLU A 1 303 ? -19.813 17.004 43.937 1.00 91.19 303 GLU A O 1
ATOM 2369 N N . LEU A 1 304 ? -20.883 15.498 42.659 1.00 90.56 304 LEU A N 1
ATOM 2370 C CA . LEU A 1 304 ? -21.637 14.866 43.750 1.00 90.56 304 LEU A CA 1
ATOM 2371 C C . LEU A 1 304 ? -20.750 14.185 44.802 1.00 90.56 304 LEU A C 1
ATOM 2373 O O . LEU A 1 304 ? -21.090 14.151 45.986 1.00 90.56 304 LEU A O 1
ATOM 2377 N N . LEU A 1 305 ? -19.612 13.617 44.392 1.00 87.00 305 LEU A N 1
ATOM 2378 C CA . LEU A 1 305 ? -18.643 13.022 45.318 1.00 87.00 305 LEU A CA 1
ATOM 2379 C C . LEU A 1 305 ? -17.805 14.073 46.055 1.00 87.00 305 LEU A C 1
ATOM 2381 O O . LEU A 1 305 ? -17.098 13.712 46.999 1.00 87.00 305 LEU A O 1
ATOM 2385 N N . GLY A 1 306 ? -17.889 15.347 45.658 1.00 74.75 306 GLY A N 1
ATOM 2386 C CA . GLY A 1 306 ? -17.216 16.446 46.336 1.00 74.75 306 GLY A CA 1
ATOM 2387 C C . GLY A 1 306 ? -15.695 16.338 46.276 1.00 74.75 306 GLY A C 1
ATOM 2388 O O . GLY A 1 306 ? -15.026 16.566 47.281 1.00 74.75 306 GLY A O 1
ATOM 2389 N N . VAL A 1 307 ? -15.120 16.006 45.110 1.00 58.06 307 VAL A N 1
ATOM 2390 C CA . VAL A 1 307 ? -13.651 15.906 44.937 1.00 58.06 307 VAL A CA 1
ATOM 2391 C C . VAL A 1 307 ? -12.927 17.261 45.135 1.00 58.06 307 VAL A C 1
ATOM 2393 O O . VAL A 1 307 ? -11.702 17.309 45.165 1.00 58.06 307 VAL A O 1
ATOM 2396 N N . ASN A 1 308 ? -13.645 18.345 45.445 1.00 48.34 308 ASN A N 1
ATOM 2397 C CA . ASN A 1 308 ? -13.090 19.562 46.043 1.00 48.34 308 ASN A CA 1
ATOM 2398 C C . ASN A 1 308 ? -13.320 19.623 47.565 1.00 48.34 308 ASN A C 1
ATOM 2400 O O . ASN A 1 308 ? -14.184 20.349 48.045 1.00 48.34 308 ASN A O 1
ATOM 2404 N N . ALA A 1 309 ? -12.518 18.858 48.311 1.00 42.53 309 ALA A N 1
ATOM 2405 C CA . ALA A 1 309 ? -11.865 19.246 49.570 1.00 42.53 309 ALA A CA 1
ATOM 2406 C C . ALA A 1 309 ? -11.175 18.009 50.164 1.00 42.53 309 ALA A C 1
ATOM 2408 O O . ALA A 1 309 ? -11.755 17.259 50.952 1.00 42.53 309 ALA A O 1
ATOM 2409 N N . TYR A 1 310 ? -9.901 17.803 49.827 1.00 45.31 310 TYR A N 1
ATOM 2410 C CA . TYR A 1 310 ? -9.021 17.006 50.676 1.00 45.31 310 TYR A CA 1
ATOM 2411 C C . TYR A 1 310 ? -8.996 17.664 52.066 1.00 45.31 310 TYR A C 1
ATOM 2413 O O . TYR A 1 310 ? -8.286 18.641 52.287 1.00 45.31 310 TYR A O 1
ATOM 2421 N N . LYS A 1 311 ? -9.810 17.168 53.003 1.00 46.78 311 LYS A N 1
ATOM 2422 C CA . LYS A 1 311 ? -9.631 17.442 54.429 1.00 46.78 311 LYS A CA 1
ATOM 2423 C C . LYS A 1 311 ? -8.672 16.373 54.953 1.00 46.78 311 LYS A C 1
ATOM 2425 O O . LYS A 1 311 ? -9.091 15.217 55.060 1.00 46.78 311 LYS A O 1
ATOM 2430 N N . PRO A 1 312 ? -7.393 16.698 55.227 1.00 46.38 312 PRO A N 1
ATOM 2431 C CA . PRO A 1 312 ? -6.478 15.734 55.815 1.00 46.38 312 PRO A CA 1
ATOM 2432 C C . PRO A 1 312 ? -7.093 15.211 57.112 1.00 46.38 312 PRO A C 1
ATOM 2434 O O . PRO A 1 312 ? -7.395 15.974 58.028 1.00 46.38 312 PRO A O 1
ATOM 2437 N N . ASN A 1 313 ? -7.312 13.901 57.176 1.00 45.09 313 ASN A N 1
ATOM 2438 C CA . ASN A 1 313 ? -7.765 13.250 58.393 1.00 45.09 313 ASN A CA 1
ATOM 2439 C C . ASN A 1 313 ? -6.550 13.090 59.311 1.00 45.09 313 ASN A C 1
ATOM 2441 O O . ASN A 1 313 ? -5.863 12.067 59.279 1.00 45.09 313 ASN A O 1
ATOM 2445 N N . ILE A 1 314 ? -6.242 14.136 60.078 1.00 51.91 314 ILE A N 1
ATOM 2446 C CA . ILE A 1 314 ? -5.255 14.051 61.151 1.00 51.91 314 ILE A CA 1
ATOM 2447 C C . ILE A 1 314 ? -5.910 13.240 62.266 1.00 51.91 314 ILE A C 1
ATOM 2449 O O . ILE A 1 314 ? -6.752 13.737 63.013 1.00 51.91 314 ILE A O 1
ATOM 2453 N N . LYS A 1 315 ? -5.539 11.964 62.374 1.00 50.06 315 LYS A N 1
ATOM 2454 C CA . LYS A 1 315 ? -5.808 11.199 63.589 1.00 50.06 315 LYS A CA 1
ATOM 2455 C C . LYS A 1 315 ? -4.926 11.798 64.680 1.00 50.06 315 LYS A C 1
ATOM 2457 O O . LYS A 1 315 ? -3.719 11.582 64.656 1.00 50.06 315 LYS A O 1
ATOM 2462 N N . ALA A 1 316 ? -5.513 12.572 65.590 1.00 55.25 316 ALA A N 1
ATOM 2463 C CA . ALA A 1 316 ? -4.822 12.958 66.811 1.00 55.25 316 ALA A CA 1
ATOM 2464 C C . ALA A 1 316 ? -4.419 11.668 67.540 1.00 55.25 316 ALA A C 1
ATOM 2466 O O . ALA A 1 316 ? -5.268 10.824 67.837 1.00 55.25 316 ALA A O 1
ATOM 2467 N N . ASP A 1 317 ? -3.117 11.476 67.736 1.00 51.53 317 ASP A N 1
ATOM 2468 C CA . ASP A 1 317 ? -2.598 10.374 68.531 1.00 51.53 317 ASP A CA 1
ATOM 2469 C C . ASP A 1 317 ? -3.044 10.589 69.980 1.00 51.53 317 ASP A C 1
ATOM 2471 O O . ASP A 1 317 ? -2.589 11.502 70.662 1.00 51.53 317 ASP A O 1
ATOM 2475 N N . THR A 1 318 ? -3.959 9.752 70.464 1.00 56.72 318 THR A N 1
ATOM 2476 C CA . THR A 1 318 ? -4.501 9.826 71.829 1.00 56.72 318 THR A CA 1
ATOM 2477 C C . THR A 1 318 ? -3.470 9.477 72.911 1.00 56.72 318 THR A C 1
ATOM 2479 O O . THR A 1 318 ? -3.832 9.367 74.078 1.00 56.72 318 THR A O 1
ATOM 2482 N N . ARG A 1 319 ? -2.197 9.250 72.552 1.00 55.16 319 ARG A N 1
ATOM 2483 C CA . ARG A 1 319 ? -1.097 8.964 73.489 1.00 55.16 319 ARG A CA 1
ATOM 2484 C C . ARG A 1 319 ? -0.222 10.172 73.809 1.00 55.16 319 ARG A C 1
ATOM 2486 O O . ARG A 1 319 ? 0.641 10.064 74.677 1.00 55.16 319 ARG A O 1
ATOM 2493 N N . SER A 1 320 ? -0.409 11.304 73.135 1.00 53.72 320 SER A N 1
ATOM 2494 C CA . SER A 1 320 ? 0.353 12.523 73.415 1.00 53.72 320 SER A CA 1
ATOM 2495 C C . SER A 1 320 ? -0.473 13.470 74.293 1.00 53.72 320 SER A C 1
ATOM 2497 O O . SER A 1 320 ? -1.525 13.944 73.879 1.00 53.72 320 SER A O 1
ATOM 2499 N N . ASN A 1 321 ? 0.023 13.789 75.495 1.00 50.03 321 ASN A N 1
ATOM 2500 C CA . ASN A 1 321 ? -0.528 14.824 76.389 1.00 50.03 321 ASN A CA 1
ATOM 2501 C C . ASN A 1 321 ? -0.239 16.244 75.861 1.00 50.03 321 ASN A C 1
ATOM 2503 O O . ASN A 1 321 ? 0.283 17.095 76.580 1.00 50.03 321 ASN A O 1
ATOM 2507 N N . VAL A 1 322 ? -0.524 16.500 74.587 1.00 51.22 322 VAL A N 1
ATOM 2508 C CA . VAL A 1 322 ? -0.384 17.825 73.984 1.00 51.22 322 VAL A CA 1
ATOM 2509 C C . VAL A 1 322 ? -1.767 18.271 73.545 1.00 51.22 322 VAL A C 1
ATOM 2511 O O . VAL A 1 322 ? -2.362 17.700 72.633 1.00 51.22 322 VAL A O 1
ATOM 2514 N N . ASN A 1 323 ? -2.293 19.278 74.238 1.00 49.28 323 ASN A N 1
ATOM 2515 C CA . ASN A 1 323 ? -3.588 19.866 73.940 1.00 49.28 323 ASN A CA 1
ATOM 2516 C C . ASN A 1 323 ? -3.432 20.770 72.708 1.00 49.28 323 ASN A C 1
ATOM 2518 O O . ASN A 1 323 ? -3.034 21.927 72.821 1.00 49.28 323 ASN A O 1
ATOM 2522 N N . PHE A 1 324 ? -3.652 20.219 71.515 1.00 56.25 324 PHE A N 1
ATOM 2523 C CA . PHE A 1 324 ? -3.675 21.016 70.293 1.00 56.25 324 PHE A CA 1
ATOM 2524 C C . PHE A 1 324 ? -5.012 21.756 70.212 1.00 56.25 324 PHE A C 1
ATOM 2526 O O . PHE A 1 324 ? -6.057 21.137 70.010 1.00 56.25 324 PHE A O 1
ATOM 2533 N N . GLU A 1 325 ? -4.985 23.085 70.332 1.00 52.41 325 GLU A N 1
ATOM 2534 C CA . GLU A 1 325 ? -6.125 23.919 69.953 1.00 52.41 325 GLU A CA 1
ATOM 2535 C C . GLU A 1 325 ? -6.307 23.847 68.434 1.00 52.41 325 GLU A C 1
ATOM 2537 O O . GLU A 1 325 ? -5.683 24.571 67.660 1.00 52.41 325 GLU A O 1
ATOM 2542 N N . LEU A 1 326 ? -7.151 22.919 67.990 1.00 57.50 326 LEU A N 1
ATOM 2543 C CA . LEU A 1 326 ? -7.551 22.842 66.593 1.00 57.50 326 LEU A CA 1
ATOM 2544 C C . LEU A 1 326 ? -8.462 24.041 66.263 1.00 57.50 326 LEU A C 1
ATOM 2546 O O . LEU A 1 326 ? -9.404 24.297 67.027 1.00 57.50 326 LEU A O 1
ATOM 2550 N N . PRO A 1 327 ? -8.231 24.747 65.135 1.00 59.34 327 PRO A N 1
ATOM 2551 C CA . PRO A 1 327 ? -9.158 25.757 64.630 1.00 59.34 327 PRO A CA 1
ATOM 2552 C C . PRO A 1 327 ? -10.558 25.160 64.440 1.00 59.34 327 PRO A C 1
ATOM 2554 O O . PRO A 1 327 ? -10.679 23.985 64.087 1.00 59.34 327 PRO A O 1
ATOM 2557 N N . ASP A 1 328 ? -11.612 25.959 64.623 1.00 58.44 328 ASP A N 1
ATOM 2558 C CA . ASP A 1 328 ? -13.005 25.476 64.674 1.00 58.44 328 ASP A CA 1
ATOM 2559 C C . ASP A 1 328 ? -13.432 24.637 63.456 1.00 58.44 328 ASP A C 1
ATOM 2561 O O . ASP A 1 328 ? -14.224 23.708 63.589 1.00 58.44 328 ASP A O 1
ATOM 2565 N N . ALA A 1 329 ? -12.832 24.868 62.283 1.00 57.28 329 ALA A N 1
ATOM 2566 C CA . ALA A 1 329 ? -13.056 24.077 61.069 1.00 57.28 329 ALA A CA 1
ATOM 2567 C C . ALA A 1 329 ? -12.644 22.586 61.173 1.00 57.28 329 ALA A C 1
ATOM 2569 O O . ALA A 1 329 ? -12.989 21.792 60.290 1.00 57.28 329 ALA A O 1
ATOM 2570 N N . PHE A 1 330 ? -11.905 22.213 62.223 1.00 52.19 330 PHE A N 1
ATOM 2571 C CA . PHE A 1 330 ? -11.352 20.878 62.470 1.00 52.19 330 PHE A CA 1
ATOM 2572 C C . PHE A 1 330 ? -11.812 20.260 63.798 1.00 52.19 330 PHE A C 1
ATOM 2574 O O . PHE A 1 330 ? -11.431 19.128 64.106 1.00 52.19 330 PHE A O 1
ATOM 2581 N N . ARG A 1 331 ? -12.638 20.963 64.582 1.00 58.34 331 ARG A N 1
ATOM 2582 C CA . ARG A 1 331 ? -13.263 20.389 65.778 1.00 58.34 331 ARG A CA 1
ATOM 2583 C C . ARG A 1 331 ? -14.401 19.460 65.347 1.00 58.34 331 ARG A C 1
ATOM 2585 O O . ARG A 1 331 ? -15.152 19.768 64.422 1.00 58.34 331 ARG A O 1
ATOM 2592 N N . ARG A 1 332 ? -14.525 18.293 65.990 1.00 48.97 332 ARG A N 1
ATOM 2593 C CA . ARG A 1 332 ? -15.707 17.434 65.814 1.00 48.97 332 ARG A CA 1
ATOM 2594 C C . ARG A 1 332 ? -16.925 18.230 66.277 1.00 48.97 332 ARG A C 1
ATOM 2596 O O . ARG A 1 332 ? -16.951 18.655 67.424 1.00 48.97 332 ARG A O 1
ATOM 2603 N N . GLN A 1 333 ? -17.912 18.417 65.406 1.00 45.72 333 GLN A N 1
ATOM 2604 C CA . GLN A 1 333 ? -19.233 18.841 65.857 1.00 45.72 333 GLN A CA 1
ATOM 2605 C C . GLN A 1 333 ? -19.854 17.658 66.601 1.00 45.72 333 GLN A C 1
ATOM 2607 O O . GLN A 1 333 ? -20.090 16.605 66.005 1.00 45.72 333 GLN A O 1
ATOM 2612 N N . GLU A 1 334 ? -20.015 17.804 67.912 1.00 42.47 334 GLU A N 1
ATOM 2613 C CA . GLU A 1 334 ? -20.806 16.880 68.719 1.00 42.47 334 GLU A CA 1
ATOM 2614 C C . GLU A 1 334 ? -22.279 17.050 68.313 1.00 42.47 334 GLU A C 1
ATOM 2616 O O . GLU A 1 334 ? -22.758 18.179 68.193 1.00 42.47 334 GLU A O 1
ATOM 2621 N N . ILE A 1 335 ? -22.952 15.935 68.008 1.00 38.50 335 ILE A N 1
ATOM 2622 C CA . ILE A 1 335 ? -24.412 15.875 67.838 1.00 38.50 335 ILE A CA 1
ATOM 2623 C C . ILE A 1 335 ? -25.027 15.662 69.211 1.00 38.50 335 ILE A C 1
ATOM 2625 O O . ILE A 1 335 ? -24.518 14.754 69.912 1.00 38.50 335 ILE A O 1
#